Protein AF-A0A8H7FSD3-F1 (afdb_monomer)

Structure (mmCIF, N/CA/C/O backbone):
data_AF-A0A8H7FSD3-F1
#
_entry.id   AF-A0A8H7FSD3-F1
#
loop_
_atom_site.group_PDB
_atom_site.id
_atom_site.type_symbol
_atom_site.label_atom_id
_atom_site.label_alt_id
_atom_site.label_comp_id
_atom_site.label_asym_id
_atom_site.label_entity_id
_atom_site.label_seq_id
_atom_site.pdbx_PDB_ins_code
_atom_site.Cartn_x
_atom_site.Cartn_y
_atom_site.Cartn_z
_atom_site.occupancy
_atom_site.B_iso_or_equiv
_atom_site.auth_seq_id
_atom_site.auth_comp_id
_atom_site.auth_asym_id
_atom_site.auth_atom_id
_atom_site.pdbx_PDB_model_num
ATOM 1 N N . MET A 1 1 ? -16.563 9.220 34.333 1.00 78.75 1 MET A N 1
ATOM 2 C CA . MET A 1 1 ? -16.177 8.356 33.194 1.00 78.75 1 MET A CA 1
ATOM 3 C C . MET A 1 1 ? -15.320 7.173 33.617 1.00 78.75 1 MET A C 1
ATOM 5 O O . MET A 1 1 ? -15.754 6.064 33.359 1.00 78.75 1 MET A O 1
ATOM 9 N N . VAL A 1 2 ? -14.190 7.361 34.315 1.00 87.31 2 VAL A N 1
ATOM 10 C CA . VAL A 1 2 ? -13.316 6.246 34.756 1.00 87.31 2 VAL A CA 1
ATOM 11 C C . VAL A 1 2 ? -14.077 5.128 35.488 1.00 87.31 2 VAL A C 1
ATOM 13 O O . VAL A 1 2 ? -13.942 3.969 35.130 1.00 87.31 2 VAL A O 1
ATOM 16 N N . ALA A 1 3 ? -14.966 5.463 36.430 1.00 92.56 3 ALA A N 1
ATOM 17 C CA . ALA A 1 3 ? -15.761 4.463 37.158 1.00 92.56 3 ALA A CA 1
ATOM 18 C C . ALA A 1 3 ? -16.725 3.638 36.276 1.00 92.56 3 ALA A C 1
ATOM 20 O O . ALA A 1 3 ? -17.116 2.540 36.654 1.00 92.56 3 ALA A O 1
ATOM 21 N N . LEU A 1 4 ? -17.114 4.155 35.105 1.00 92.62 4 LEU A N 1
ATOM 22 C CA . LEU A 1 4 ? -17.996 3.462 34.157 1.00 92.62 4 LEU A CA 1
ATOM 23 C C . LEU A 1 4 ? -17.214 2.613 33.146 1.00 92.62 4 LEU A C 1
ATOM 25 O O . LEU A 1 4 ? -17.823 1.856 32.390 1.00 92.62 4 LEU A O 1
ATOM 29 N N . TRP A 1 5 ? -15.884 2.744 33.116 1.00 91.75 5 TRP A N 1
ATOM 30 C CA . TRP A 1 5 ? -15.032 2.114 32.116 1.00 91.75 5 TRP A CA 1
ATOM 31 C C . TRP A 1 5 ? -15.205 0.588 32.026 1.00 91.75 5 TRP A C 1
ATOM 33 O O . TRP A 1 5 ? -15.416 0.116 30.912 1.00 91.75 5 TRP A O 1
ATOM 43 N N . PRO A 1 6 ? -15.233 -0.193 33.125 1.00 93.69 6 PRO A N 1
ATOM 44 C CA . PRO A 1 6 ? -15.396 -1.649 33.029 1.00 93.69 6 PRO A CA 1
ATOM 45 C C . PRO A 1 6 ? -16.688 -2.076 32.313 1.00 93.69 6 PRO A C 1
ATOM 47 O O . PRO A 1 6 ? -16.690 -3.016 31.511 1.00 93.69 6 PRO A O 1
ATOM 50 N N . SER A 1 7 ? -17.786 -1.354 32.558 1.00 94.56 7 SER A N 1
ATOM 51 C CA . SER A 1 7 ? -19.064 -1.595 31.885 1.00 94.56 7 SER A CA 1
ATOM 52 C C . SER A 1 7 ? -18.972 -1.238 30.406 1.00 94.56 7 SER A C 1
ATOM 54 O O . SER A 1 7 ? -19.341 -2.047 29.559 1.00 94.56 7 SER A O 1
ATOM 56 N N . ILE A 1 8 ? -18.433 -0.058 30.083 1.00 91.75 8 ILE A N 1
ATOM 57 C CA . ILE A 1 8 ? -18.241 0.392 28.697 1.00 91.75 8 ILE A CA 1
ATOM 58 C C . ILE A 1 8 ? -17.358 -0.596 27.922 1.00 91.75 8 ILE A C 1
ATOM 60 O O . ILE A 1 8 ? -17.696 -0.983 26.807 1.00 91.75 8 ILE A O 1
ATOM 64 N N . TRP A 1 9 ? -16.271 -1.065 28.532 1.00 93.56 9 TRP A N 1
ATOM 65 C CA . TRP A 1 9 ? -15.374 -2.053 27.945 1.00 93.56 9 TRP A CA 1
ATOM 66 C C . TRP A 1 9 ? -16.074 -3.382 27.650 1.00 93.56 9 TRP A C 1
ATOM 68 O O . TRP A 1 9 ? -15.904 -3.967 26.581 1.00 93.56 9 TRP A O 1
ATOM 78 N N . THR A 1 10 ? -16.919 -3.844 28.572 1.00 94.44 10 THR A N 1
ATOM 79 C CA . THR A 1 10 ? -17.729 -5.053 28.370 1.00 94.44 10 THR A CA 1
ATOM 80 C C . THR A 1 10 ? -18.694 -4.891 27.197 1.00 94.44 10 THR A C 1
ATOM 82 O O . THR A 1 10 ? -18.801 -5.795 26.367 1.00 94.44 10 THR A O 1
ATOM 85 N N . TRP A 1 11 ? -19.336 -3.726 27.071 1.00 93.62 11 TRP A N 1
ATOM 86 C CA . TRP A 1 11 ? -20.191 -3.415 25.925 1.00 93.62 11 TRP A CA 1
ATOM 87 C C . TRP A 1 11 ? -19.416 -3.414 24.609 1.00 93.62 11 TRP A C 1
ATOM 89 O O . TRP A 1 11 ? -19.867 -4.032 23.651 1.00 93.62 11 TRP A O 1
ATOM 99 N N . ILE A 1 12 ? -18.237 -2.791 24.562 1.00 92.62 12 ILE A N 1
ATOM 100 C CA . ILE A 1 12 ? -17.398 -2.745 23.355 1.00 92.62 12 ILE A CA 1
ATOM 101 C C . ILE A 1 12 ? -17.028 -4.149 22.884 1.00 92.62 12 ILE A C 1
ATOM 103 O O . ILE A 1 12 ? -17.222 -4.459 21.710 1.00 92.62 12 ILE A O 1
ATOM 107 N N . ARG A 1 13 ? -16.550 -5.009 23.793 1.00 93.38 13 ARG A N 1
ATOM 108 C CA . ARG A 1 13 ? -16.222 -6.403 23.462 1.00 93.38 13 ARG A CA 1
ATOM 109 C C . ARG A 1 13 ? -17.445 -7.157 22.952 1.00 93.38 13 ARG A C 1
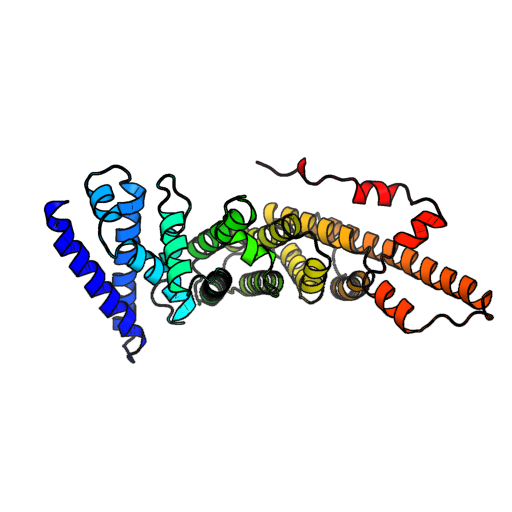ATOM 111 O O . ARG A 1 13 ? -17.397 -7.726 21.871 1.00 93.38 13 ARG A O 1
ATOM 118 N N . THR A 1 14 ? -18.566 -7.058 23.665 1.00 91.56 14 THR A N 1
ATOM 119 C CA . THR A 1 14 ? -19.821 -7.722 23.277 1.00 91.56 14 THR A CA 1
ATOM 120 C C . THR A 1 14 ? -20.295 -7.269 21.892 1.00 91.56 14 THR A C 1
ATOM 122 O O . THR A 1 14 ? -20.684 -8.092 21.063 1.00 91.56 14 THR A O 1
ATOM 125 N N . PHE A 1 15 ? -20.241 -5.964 21.609 1.00 89.44 15 PHE A N 1
ATOM 126 C CA . PHE A 1 15 ? -20.625 -5.429 20.305 1.00 89.44 15 PHE A CA 1
ATOM 127 C C . PHE A 1 15 ? -19.663 -5.852 19.196 1.00 89.44 15 PHE A C 1
ATOM 129 O O . PHE A 1 15 ? -20.124 -6.161 18.095 1.00 89.44 15 PHE A O 1
ATOM 136 N N . TYR A 1 16 ? -18.356 -5.883 19.465 1.00 89.69 16 TYR A N 1
ATOM 137 C CA . TYR A 1 16 ? -17.370 -6.366 18.504 1.00 89.69 16 TYR A CA 1
ATOM 138 C C . TYR A 1 16 ? -17.583 -7.847 18.192 1.00 89.69 16 TYR A C 1
ATOM 140 O O . TYR A 1 16 ? -17.703 -8.199 17.022 1.00 89.69 16 TYR A O 1
ATOM 148 N N . ASP A 1 17 ? -17.715 -8.695 19.213 1.00 89.00 17 ASP A N 1
ATOM 149 C CA . ASP A 1 17 ? -17.920 -10.134 19.046 1.00 89.00 17 ASP A CA 1
ATOM 150 C C . ASP A 1 17 ? -19.173 -10.405 18.212 1.00 89.00 17 ASP A C 1
ATOM 152 O O . ASP A 1 17 ? -19.121 -11.141 17.225 1.00 89.00 17 ASP A O 1
ATOM 156 N N . HIS A 1 18 ? -20.279 -9.728 18.529 1.00 85.56 18 HIS A N 1
ATOM 157 C CA . HIS A 1 18 ? -21.519 -9.841 17.768 1.00 85.56 18 HIS A CA 1
ATOM 158 C C . HIS A 1 18 ? -21.353 -9.389 16.307 1.00 85.56 18 HIS A C 1
ATOM 160 O O . HIS A 1 18 ? -21.748 -10.106 15.389 1.00 85.56 18 HIS A O 1
ATOM 166 N N . SER A 1 19 ? -20.704 -8.242 16.077 1.00 83.19 19 SER A N 1
ATOM 167 C CA . SER A 1 19 ? -20.483 -7.701 14.726 1.00 83.19 19 SER A CA 1
ATOM 168 C C . SER A 1 19 ? -19.526 -8.570 13.902 1.00 83.19 19 SER A C 1
ATOM 170 O O . SER A 1 19 ? -19.708 -8.734 12.699 1.00 83.19 19 SER A O 1
ATOM 172 N N . SER A 1 20 ? -18.510 -9.153 14.541 1.00 80.69 20 SER A N 1
ATOM 173 C CA . SER A 1 20 ? -17.514 -10.000 13.881 1.00 80.69 20 SER A CA 1
ATOM 174 C C . SER A 1 20 ? -18.086 -11.364 13.474 1.00 80.69 20 SER A C 1
ATOM 176 O O . SER A 1 20 ? -17.657 -11.936 12.467 1.00 80.69 20 SER A O 1
ATOM 178 N N . ASN A 1 21 ? -19.077 -11.861 14.221 1.00 80.19 21 ASN A N 1
ATOM 179 C CA . ASN A 1 21 ? -19.768 -13.122 13.951 1.00 80.19 21 ASN A CA 1
ATOM 180 C C . ASN A 1 21 ? -20.903 -12.971 12.927 1.00 80.19 21 ASN A C 1
ATOM 182 O O . ASN A 1 21 ? -21.210 -13.933 12.220 1.00 80.19 21 ASN A O 1
ATOM 186 N N . ALA A 1 22 ? -21.476 -11.770 12.785 1.00 72.50 22 ALA A N 1
ATOM 187 C CA . ALA A 1 22 ? -22.560 -11.495 11.840 1.00 72.50 22 ALA A CA 1
ATOM 188 C C . ALA A 1 22 ? -22.184 -11.805 10.379 1.00 72.50 22 ALA A C 1
ATOM 190 O O . ALA A 1 22 ? -23.008 -12.316 9.630 1.00 72.50 22 ALA A O 1
ATOM 191 N N . GLY A 1 23 ? -20.919 -11.604 9.986 1.00 64.94 23 GLY A N 1
ATOM 192 C CA . GLY A 1 23 ? -20.445 -11.886 8.622 1.00 64.94 23 GLY A CA 1
ATOM 193 C C . GLY A 1 23 ? -20.440 -13.368 8.212 1.00 64.94 23 GLY A C 1
ATOM 194 O O . GLY A 1 23 ? -20.148 -13.667 7.058 1.00 64.94 23 GLY A O 1
ATOM 195 N N . SER A 1 24 ? -20.726 -14.293 9.135 1.00 66.25 24 SER A N 1
ATOM 196 C CA . SER A 1 24 ? -20.850 -15.733 8.848 1.00 66.25 24 SER A CA 1
ATOM 197 C C . SER A 1 24 ? -22.287 -16.184 8.571 1.00 66.25 24 SER A C 1
ATOM 199 O O . SER A 1 24 ? -22.501 -17.290 8.075 1.00 66.25 24 SER A O 1
ATOM 201 N N . ILE A 1 25 ? -23.267 -15.336 8.884 1.00 65.44 25 ILE A N 1
ATOM 202 C CA . ILE A 1 25 ? -24.692 -15.626 8.757 1.00 65.44 25 ILE A CA 1
ATOM 203 C C . ILE A 1 25 ? -25.184 -14.917 7.493 1.00 65.44 25 ILE A C 1
ATOM 205 O O . ILE A 1 25 ? -24.719 -13.825 7.171 1.00 65.44 25 ILE A O 1
ATOM 209 N N . THR A 1 26 ? -26.104 -15.536 6.751 1.00 71.56 26 THR A N 1
ATOM 210 C CA . THR A 1 26 ? -26.843 -14.892 5.654 1.00 71.56 26 THR A CA 1
ATOM 211 C C . THR A 1 26 ? -27.748 -13.800 6.231 1.00 71.56 26 THR A C 1
ATOM 213 O O . THR A 1 26 ? -28.948 -14.009 6.396 1.00 71.56 26 THR A O 1
ATOM 216 N N . ALA A 1 27 ? -27.141 -12.692 6.640 1.00 71.06 27 ALA A N 1
ATOM 217 C CA . ALA A 1 27 ? -27.806 -11.528 7.195 1.00 71.06 27 ALA A CA 1
ATOM 218 C C . ALA A 1 27 ? -28.406 -10.684 6.063 1.00 71.06 27 ALA A C 1
ATOM 220 O O . ALA A 1 27 ? -27.843 -10.619 4.966 1.00 71.06 27 ALA A O 1
ATOM 221 N N . ASP A 1 28 ? -29.543 -10.051 6.339 1.00 83.31 28 ASP A N 1
ATOM 222 C CA . ASP A 1 28 ? -30.174 -9.095 5.424 1.00 83.31 28 ASP A CA 1
ATOM 223 C C . ASP A 1 28 ? -29.302 -7.828 5.269 1.00 83.31 28 ASP A C 1
ATOM 225 O O . ASP A 1 28 ? -28.475 -7.517 6.134 1.00 83.31 28 ASP A O 1
ATOM 229 N N . GLU A 1 29 ? -29.474 -7.070 4.182 1.00 82.44 29 GLU A N 1
ATOM 230 C CA . GLU A 1 29 ? -28.722 -5.834 3.915 1.00 82.44 29 GLU A CA 1
ATOM 231 C C . GLU A 1 29 ? -28.854 -4.824 5.065 1.00 82.44 29 GLU A C 1
ATOM 233 O O . GLU A 1 29 ? -27.869 -4.192 5.465 1.00 82.44 29 GLU A O 1
ATOM 238 N N . ASP A 1 30 ? -30.044 -4.732 5.661 1.00 84.00 30 ASP A N 1
ATOM 239 C CA . ASP A 1 30 ? -30.300 -3.876 6.818 1.00 84.00 30 ASP A CA 1
ATOM 240 C C . ASP A 1 30 ? -29.488 -4.316 8.043 1.00 84.00 30 ASP A C 1
ATOM 242 O O . ASP A 1 30 ? -28.911 -3.479 8.744 1.00 84.00 30 ASP A O 1
ATOM 246 N N . GLU A 1 31 ? -29.377 -5.619 8.305 1.00 82.44 31 GLU A N 1
ATOM 247 C CA . GLU A 1 31 ? -28.580 -6.138 9.421 1.00 82.44 31 GLU A CA 1
ATOM 248 C C . GLU A 1 31 ? -27.084 -5.884 9.211 1.00 82.44 31 GLU A C 1
ATOM 250 O O . GLU A 1 31 ? -26.386 -5.482 10.149 1.00 82.44 31 GLU A O 1
ATOM 255 N N . LEU A 1 32 ? -26.597 -6.045 7.976 1.00 80.00 32 LEU A N 1
ATOM 256 C CA . LEU A 1 32 ? -25.216 -5.734 7.606 1.00 80.00 32 LEU A CA 1
ATOM 257 C C . LEU A 1 32 ? -24.912 -4.244 7.809 1.00 80.00 32 LEU A C 1
ATOM 259 O O . LEU A 1 32 ? -23.876 -3.905 8.384 1.00 80.00 32 LEU A O 1
ATOM 263 N N . SER A 1 33 ? -25.838 -3.361 7.428 1.00 82.44 33 SER A N 1
ATOM 264 C CA . SER A 1 33 ? -25.728 -1.910 7.623 1.00 82.44 33 SER A CA 1
ATOM 265 C C . SER A 1 33 ? -25.710 -1.505 9.109 1.00 82.44 33 SER A C 1
ATOM 267 O O . SER A 1 33 ? -24.909 -0.661 9.538 1.00 82.44 33 SER A O 1
ATOM 269 N N . HIS A 1 34 ? -26.525 -2.150 9.950 1.00 83.56 34 HIS A N 1
ATOM 270 C CA . HIS A 1 34 ? -26.490 -1.934 11.400 1.00 83.56 34 HIS A CA 1
ATOM 271 C C . HIS A 1 34 ? -25.189 -2.451 12.032 1.00 83.56 34 HIS A C 1
ATOM 273 O O . HIS A 1 34 ? -24.617 -1.778 12.896 1.00 83.56 34 HIS A O 1
ATOM 279 N N . CYS A 1 35 ? -24.697 -3.619 11.606 1.00 82.50 35 CYS A N 1
ATOM 280 C CA . CYS A 1 35 ? -23.422 -4.172 12.070 1.00 82.50 35 CYS A CA 1
ATOM 281 C C . CYS A 1 35 ? -22.244 -3.272 11.680 1.00 82.50 35 CYS A C 1
ATOM 283 O O . CYS A 1 35 ? -21.378 -3.002 12.516 1.00 82.50 35 CYS A O 1
ATOM 285 N N . ALA A 1 36 ? -22.258 -2.747 10.454 1.00 81.44 36 ALA A N 1
ATOM 286 C CA . ALA A 1 36 ? -21.313 -1.742 9.987 1.00 81.44 36 ALA A CA 1
ATOM 287 C C . ALA A 1 36 ? -21.323 -0.505 10.901 1.00 81.44 36 ALA A C 1
ATOM 289 O O . ALA A 1 36 ? -20.326 -0.117 11.507 1.00 81.44 36 ALA A O 1
ATOM 290 N N . SER A 1 37 ? -22.501 0.077 11.118 1.00 83.19 37 SER A N 1
ATOM 291 C CA . SER A 1 37 ? -22.635 1.280 11.946 1.00 83.19 37 SER A CA 1
ATOM 292 C C . SER A 1 37 ? -22.105 1.084 13.375 1.00 83.19 37 SER A C 1
ATOM 294 O O . SER A 1 37 ? -21.391 1.944 13.902 1.00 83.19 37 SER A O 1
ATOM 296 N N . ARG A 1 38 ? -22.401 -0.064 14.003 1.00 84.50 38 ARG A N 1
ATOM 297 C CA . ARG A 1 38 ? -21.922 -0.399 15.357 1.00 84.50 38 ARG A CA 1
ATOM 298 C C . ARG A 1 38 ? -20.407 -0.562 15.405 1.00 84.50 38 ARG A C 1
ATOM 300 O O . ARG A 1 38 ? -19.763 -0.028 16.304 1.00 84.50 38 ARG A O 1
ATOM 307 N N . TYR A 1 39 ? -19.827 -1.262 14.441 1.00 83.75 39 TYR A N 1
ATOM 308 C CA . TYR A 1 39 ? -18.386 -1.481 14.394 1.00 83.75 39 TYR A CA 1
ATOM 309 C C . TYR A 1 39 ? -17.614 -0.194 14.075 1.00 83.75 39 TYR A C 1
ATOM 311 O O . TYR A 1 39 ? -16.597 0.087 14.710 1.00 83.75 39 TYR A O 1
ATOM 319 N N . GLY A 1 40 ? -18.126 0.648 13.173 1.00 84.69 40 GLY A N 1
ATOM 320 C CA . GLY A 1 40 ? -17.590 1.990 12.941 1.00 84.69 40 GLY A CA 1
ATOM 321 C C . GLY A 1 40 ? -17.603 2.856 14.208 1.00 84.69 40 GLY A C 1
ATOM 322 O O . GLY A 1 40 ? -16.646 3.588 14.468 1.00 84.69 40 GLY A O 1
ATOM 323 N N . LEU A 1 41 ? -18.644 2.737 15.042 1.00 86.00 41 LEU A N 1
ATOM 324 C CA . LEU A 1 41 ? -18.703 3.403 16.345 1.00 86.00 41 LEU A CA 1
ATOM 325 C C . LEU A 1 41 ? -17.644 2.865 17.317 1.00 86.00 41 LEU A C 1
ATOM 327 O O . LEU A 1 41 ? -17.003 3.667 17.992 1.00 86.00 41 LEU A O 1
ATOM 331 N N . ILE A 1 42 ? -17.401 1.550 17.344 1.00 88.31 42 ILE A N 1
ATOM 332 C CA . ILE A 1 42 ? -16.319 0.949 18.144 1.00 88.31 42 ILE A CA 1
ATOM 333 C C . ILE A 1 42 ? -14.960 1.518 17.726 1.00 88.31 42 ILE A C 1
ATOM 335 O O . ILE A 1 42 ? -14.203 1.954 18.588 1.00 88.31 42 ILE A O 1
ATOM 339 N N . ILE A 1 43 ? -14.660 1.575 16.424 1.00 87.88 43 ILE A N 1
ATOM 340 C CA . ILE A 1 43 ? -13.389 2.130 15.930 1.00 87.88 43 ILE A CA 1
ATOM 341 C C . ILE A 1 43 ? -13.230 3.587 16.350 1.00 87.88 43 ILE A C 1
ATOM 343 O O . ILE A 1 43 ? -12.194 3.949 16.900 1.00 87.88 43 ILE A O 1
ATOM 347 N N . LYS A 1 44 ? -14.250 4.422 16.114 1.00 86.56 44 LYS A N 1
ATOM 348 C CA . LYS A 1 44 ? -14.211 5.841 16.497 1.00 86.56 44 LYS A CA 1
ATOM 349 C C . LYS A 1 44 ? -14.015 6.006 17.996 1.00 86.56 44 LYS A C 1
ATOM 351 O O . LYS A 1 44 ? -13.249 6.861 18.417 1.00 86.56 44 LYS A O 1
ATOM 356 N N . PHE A 1 45 ? -14.682 5.182 18.796 1.00 86.81 45 PHE A N 1
ATOM 357 C CA . PHE A 1 45 ? -14.559 5.216 20.244 1.00 86.81 45 PHE A CA 1
ATOM 358 C C . PHE A 1 45 ? -13.148 4.820 20.705 1.00 86.81 45 PHE A C 1
ATOM 360 O O . PHE A 1 45 ? -12.549 5.534 21.506 1.00 86.81 45 PHE A O 1
ATOM 367 N N . LEU A 1 46 ? -12.586 3.734 20.160 1.00 86.75 46 LEU A N 1
ATOM 368 C CA . LEU A 1 46 ? -11.200 3.337 20.424 1.00 86.75 46 LEU A CA 1
ATOM 369 C C . LEU A 1 46 ? -10.226 4.445 20.006 1.00 86.75 46 LEU A C 1
ATOM 371 O O . LEU A 1 46 ? -9.334 4.790 20.774 1.00 86.75 46 LEU A O 1
ATOM 375 N N . TYR A 1 47 ? -10.433 5.056 18.839 1.00 85.50 47 TYR A N 1
ATOM 376 C CA . TYR A 1 47 ? -9.594 6.144 18.349 1.00 85.50 47 TYR A CA 1
ATOM 377 C C . TYR A 1 47 ? -9.652 7.383 19.262 1.00 85.50 47 TYR A C 1
ATOM 379 O O . TYR A 1 47 ? -8.634 7.801 19.807 1.00 85.50 47 TYR A O 1
ATOM 387 N N . VAL A 1 48 ? -10.842 7.947 19.490 1.00 82.38 48 VAL A N 1
ATOM 388 C CA . VAL A 1 48 ? -11.015 9.212 20.230 1.00 82.38 48 VAL A CA 1
ATOM 389 C C . VAL A 1 48 ? -10.446 9.125 21.643 1.00 82.38 48 VAL A C 1
ATOM 391 O O . VAL A 1 48 ? -9.859 10.082 22.147 1.00 82.38 48 VAL A O 1
ATOM 394 N N . ILE A 1 49 ? -10.602 7.992 22.326 1.00 74.00 49 ILE A N 1
ATOM 395 C CA . ILE A 1 49 ? -10.158 7.929 23.721 1.00 74.00 49 ILE A CA 1
ATOM 396 C C . ILE A 1 49 ? -8.659 7.663 23.831 1.00 74.00 49 ILE A C 1
ATOM 398 O O . ILE A 1 49 ? -8.028 8.140 24.772 1.00 74.00 49 ILE A O 1
ATOM 402 N N . LEU A 1 50 ? -8.069 6.968 22.860 1.00 72.75 50 LEU A N 1
ATOM 403 C CA . LEU A 1 50 ? -6.637 6.677 22.875 1.00 72.75 50 LEU A CA 1
ATOM 404 C C . LEU A 1 50 ? -5.784 7.816 22.315 1.00 72.75 50 LEU A C 1
ATOM 406 O O . LEU A 1 50 ? -4.646 7.983 22.756 1.00 72.75 50 LEU A O 1
ATOM 410 N N . TYR A 1 51 ? -6.314 8.588 21.364 1.00 74.44 51 TYR A N 1
ATOM 411 C CA . TYR A 1 51 ? -5.549 9.611 20.652 1.00 74.44 51 TYR A CA 1
ATOM 412 C C . TYR A 1 51 ? -5.935 11.033 21.075 1.00 74.44 51 TYR A C 1
ATOM 414 O O . TYR A 1 51 ? -5.062 11.772 21.524 1.00 74.44 51 TYR A O 1
ATOM 422 N N . ASP A 1 52 ? -7.223 11.396 21.078 1.00 69.69 52 ASP A N 1
ATOM 423 C CA . ASP A 1 52 ? -7.640 12.778 21.393 1.00 69.69 52 ASP A CA 1
ATOM 424 C C . ASP A 1 52 ? -7.564 13.112 22.894 1.00 69.69 52 ASP A C 1
ATOM 426 O O . ASP A 1 52 ? -7.580 14.277 23.285 1.00 69.69 52 ASP A O 1
ATOM 430 N N . ASN A 1 53 ? -7.477 12.094 23.756 1.00 70.38 53 ASN A N 1
ATOM 431 C CA . ASN A 1 53 ? -7.468 12.244 25.214 1.00 70.38 53 ASN A CA 1
ATOM 432 C C . ASN A 1 53 ? -6.169 11.745 25.863 1.00 70.38 53 ASN A C 1
ATOM 434 O O . ASN A 1 53 ? -6.171 11.390 27.050 1.00 70.38 53 ASN A O 1
ATOM 438 N N . SER A 1 54 ? -5.065 11.703 25.107 1.00 71.06 54 SER A N 1
ATOM 439 C CA . SER A 1 54 ? -3.769 11.261 25.627 1.00 71.06 54 SER A CA 1
ATOM 440 C C . SER A 1 54 ? -3.394 12.055 26.886 1.00 71.06 54 SER A C 1
ATOM 442 O O . SER A 1 54 ? -3.392 13.286 26.868 1.00 71.06 54 SER A O 1
ATOM 444 N N . GLY A 1 55 ? -3.110 11.355 27.988 1.00 78.12 55 GLY A N 1
ATOM 445 C CA . GLY A 1 55 ? -2.774 11.958 29.285 1.00 78.12 55 GLY A CA 1
ATOM 446 C C . GLY A 1 55 ? -3.956 12.188 30.234 1.00 78.12 55 GLY A C 1
ATOM 447 O O . GLY A 1 55 ? -3.749 12.583 31.380 1.00 78.12 55 GLY A O 1
ATOM 448 N N . THR A 1 56 ? -5.195 11.911 29.816 1.00 86.00 56 THR A N 1
ATOM 449 C CA . THR A 1 56 ? -6.333 11.897 30.747 1.00 86.00 56 THR A CA 1
ATOM 450 C C . THR A 1 56 ? -6.314 10.640 31.632 1.00 86.00 56 THR A C 1
ATOM 452 O O . THR A 1 56 ? -5.846 9.585 31.198 1.00 86.00 56 THR A O 1
ATOM 455 N N . PRO A 1 57 ? -6.903 10.680 32.845 1.00 87.56 57 PRO A N 1
ATOM 456 C CA . PRO A 1 57 ? -7.036 9.487 33.685 1.00 87.56 57 PRO A CA 1
ATOM 457 C C . PRO A 1 57 ? -7.757 8.325 32.989 1.00 87.56 57 PRO A C 1
ATOM 459 O O . PRO A 1 57 ? -7.462 7.165 33.255 1.00 87.56 57 PRO A O 1
ATOM 462 N N . LEU A 1 58 ? -8.697 8.628 32.086 1.00 84.62 58 LEU A N 1
ATOM 463 C CA . LEU A 1 58 ? -9.403 7.611 31.310 1.00 84.62 58 LEU A CA 1
ATOM 464 C C . LEU A 1 58 ? -8.486 6.938 30.281 1.00 84.62 58 LEU A C 1
ATOM 466 O O . LEU A 1 58 ? -8.539 5.719 30.159 1.00 84.62 58 LEU A O 1
ATOM 470 N N . ALA A 1 59 ? -7.640 7.703 29.583 1.00 83.88 59 ALA A N 1
ATOM 471 C CA . ALA A 1 59 ? -6.669 7.150 28.640 1.00 83.88 59 ALA A CA 1
ATOM 472 C C . ALA A 1 59 ? -5.668 6.220 29.341 1.00 83.88 59 ALA A C 1
ATOM 474 O O . ALA A 1 59 ? -5.419 5.123 28.852 1.00 83.88 59 ALA A O 1
ATOM 475 N N . ASN A 1 60 ? -5.178 6.591 30.530 1.00 85.69 60 ASN A N 1
ATOM 476 C CA . ASN A 1 60 ? -4.285 5.730 31.318 1.00 85.69 60 ASN A CA 1
ATOM 477 C C . ASN A 1 60 ? -4.952 4.395 31.671 1.00 85.69 60 ASN A C 1
ATOM 479 O O . ASN A 1 60 ? -4.395 3.338 31.395 1.00 85.69 60 ASN A O 1
ATOM 483 N N . VAL A 1 61 ? -6.183 4.443 32.191 1.00 89.81 61 VAL A N 1
ATOM 484 C CA . VAL A 1 61 ? -6.949 3.231 32.521 1.00 89.81 61 VAL A CA 1
ATOM 485 C C . VAL A 1 61 ? -7.157 2.354 31.286 1.00 89.81 61 VAL A C 1
ATOM 487 O O . VAL A 1 61 ? -7.031 1.138 31.366 1.00 89.81 61 VAL A O 1
ATOM 490 N N . LEU A 1 62 ? -7.429 2.950 30.127 1.00 86.06 62 LEU A N 1
ATOM 491 C CA . LEU A 1 62 ? -7.540 2.239 28.852 1.00 86.06 62 LEU A CA 1
ATOM 492 C C . LEU A 1 62 ? -6.241 1.552 28.429 1.00 86.06 62 LEU A C 1
ATOM 494 O O . LEU A 1 62 ? -6.279 0.397 28.015 1.00 86.06 62 LEU A O 1
ATOM 498 N N . HIS A 1 63 ? -5.107 2.246 28.535 1.00 84.38 63 HIS A N 1
ATOM 499 C CA . HIS A 1 63 ? -3.791 1.695 28.201 1.00 84.38 63 HIS A CA 1
ATOM 500 C C . HIS A 1 63 ? -3.392 0.522 29.104 1.00 84.38 63 HIS A C 1
ATOM 502 O O . HIS A 1 63 ? -2.618 -0.334 28.673 1.00 84.38 63 HIS A O 1
ATOM 508 N N . GLU A 1 64 ? -3.910 0.507 30.333 1.00 89.25 64 GLU A N 1
ATOM 509 C CA . GLU A 1 64 ? -3.702 -0.537 31.340 1.00 89.25 64 GLU A CA 1
ATOM 510 C C . GLU A 1 64 ? -4.772 -1.637 31.301 1.00 89.25 64 GLU A C 1
ATOM 512 O O . GLU A 1 64 ? -4.623 -2.659 31.962 1.00 89.25 64 GLU A O 1
ATOM 517 N N . THR A 1 65 ? -5.860 -1.456 30.547 1.00 93.19 65 THR A N 1
ATOM 518 C CA . THR A 1 65 ? -6.942 -2.442 30.505 1.00 93.19 65 THR A CA 1
ATOM 519 C C . THR A 1 65 ? -6.575 -3.609 29.600 1.00 93.19 65 THR A C 1
ATOM 521 O O . THR A 1 65 ? -6.425 -3.455 28.383 1.00 93.19 65 THR A O 1
ATOM 524 N N . ASP A 1 66 ? -6.525 -4.795 30.202 1.00 93.69 66 ASP A N 1
ATOM 525 C CA . ASP A 1 66 ? -6.297 -6.052 29.500 1.00 93.69 66 ASP A CA 1
ATOM 526 C C . ASP A 1 66 ? -7.285 -6.241 28.337 1.00 93.69 66 ASP A C 1
ATOM 528 O O . ASP A 1 66 ? -8.504 -6.061 28.459 1.00 93.69 66 ASP A O 1
ATOM 532 N N . GLY A 1 67 ? -6.734 -6.607 27.180 1.00 94.00 67 GLY A N 1
ATOM 533 C CA . GLY A 1 67 ? -7.484 -6.874 25.956 1.00 94.00 67 GLY A CA 1
ATOM 534 C C . GLY A 1 67 ? -7.781 -5.664 25.067 1.00 94.00 67 GLY A C 1
ATOM 535 O O . GLY A 1 67 ? -8.219 -5.860 23.935 1.00 94.00 67 GLY A O 1
ATOM 536 N N . VAL A 1 68 ? -7.523 -4.419 25.495 1.00 93.00 68 VAL A N 1
ATOM 537 C CA . VAL A 1 68 ? -7.769 -3.237 24.636 1.00 93.00 68 VAL A CA 1
ATOM 538 C C . VAL A 1 68 ? -6.876 -3.254 23.395 1.00 93.00 68 VAL A C 1
ATOM 540 O O . VAL A 1 68 ? -7.372 -3.139 22.275 1.00 93.00 68 VAL A O 1
ATOM 543 N N . ILE A 1 69 ? -5.567 -3.449 23.577 1.00 93.06 69 ILE A N 1
ATOM 544 C CA . ILE A 1 69 ? -4.596 -3.499 22.470 1.00 93.06 69 ILE A CA 1
ATOM 545 C C . ILE A 1 69 ? -4.870 -4.711 21.568 1.00 93.06 69 ILE A C 1
ATOM 547 O O . ILE A 1 69 ? -4.789 -4.613 20.344 1.00 93.06 69 ILE A O 1
ATOM 551 N N . GLU A 1 70 ? -5.257 -5.838 22.167 1.00 94.81 70 GLU A N 1
ATOM 552 C CA . GLU A 1 70 ? -5.630 -7.062 21.451 1.00 94.81 70 GLU A CA 1
ATOM 553 C C . GLU A 1 70 ? -6.838 -6.825 20.544 1.00 94.81 70 GLU A C 1
ATOM 555 O O . GLU A 1 70 ? -6.800 -7.172 19.361 1.00 94.81 70 GLU A O 1
ATOM 560 N N . LEU A 1 71 ? -7.873 -6.160 21.068 1.00 94.06 71 LEU A N 1
ATOM 561 C CA . LEU A 1 71 ? -9.059 -5.799 20.304 1.00 94.06 71 LEU A CA 1
ATOM 562 C C . LEU A 1 71 ? -8.723 -4.832 19.166 1.00 94.06 71 LEU A C 1
ATOM 564 O O . LEU A 1 71 ? -9.191 -5.030 18.050 1.00 94.06 71 LEU A O 1
ATOM 568 N N . MET A 1 72 ? -7.897 -3.812 19.411 1.00 93.50 72 MET A N 1
ATOM 569 C CA . MET A 1 72 ? -7.465 -2.886 18.357 1.00 93.50 72 MET A CA 1
ATOM 570 C C . MET A 1 72 ? -6.735 -3.612 17.228 1.00 93.50 72 MET A C 1
ATOM 572 O O . MET A 1 72 ? -7.029 -3.380 16.054 1.00 93.50 72 MET A O 1
ATOM 576 N N . GLY A 1 73 ? -5.817 -4.518 17.576 1.00 94.38 73 GLY A N 1
ATOM 577 C CA . GLY A 1 73 ? -5.115 -5.339 16.596 1.00 94.38 73 GLY A CA 1
ATOM 578 C C . GLY A 1 73 ? -6.079 -6.216 15.795 1.00 94.38 73 GLY A C 1
ATOM 579 O O . GLY A 1 73 ? -5.999 -6.261 14.566 1.00 94.38 73 GLY A O 1
ATOM 580 N N . ALA A 1 74 ? -7.036 -6.866 16.464 1.00 93.44 74 ALA A N 1
ATOM 581 C CA . ALA A 1 74 ? -8.062 -7.682 15.814 1.00 93.44 74 ALA A CA 1
ATOM 582 C C . ALA A 1 74 ? -8.929 -6.858 14.841 1.00 93.44 74 ALA A C 1
ATOM 584 O O . ALA A 1 74 ? -9.069 -7.225 13.672 1.00 93.44 74 ALA A O 1
ATOM 585 N N . VAL A 1 75 ? -9.413 -5.695 15.286 1.00 92.38 75 VAL A N 1
ATOM 586 C CA . VAL A 1 75 ? -10.206 -4.741 14.492 1.00 92.38 75 VAL A CA 1
ATOM 587 C C . VAL A 1 75 ? -9.434 -4.215 13.274 1.00 92.38 75 VAL A C 1
ATOM 589 O O . VAL A 1 75 ? -9.996 -4.023 12.189 1.00 92.38 75 VAL A O 1
ATOM 592 N N . TRP A 1 76 ? -8.129 -3.979 13.413 1.00 93.81 76 TRP A N 1
ATOM 593 C CA . TRP A 1 76 ? -7.288 -3.570 12.291 1.00 93.81 76 TRP A CA 1
ATOM 594 C C . TRP A 1 76 ? -7.081 -4.708 11.275 1.00 93.81 76 TRP A C 1
ATOM 596 O O . TRP A 1 76 ? -7.157 -4.489 10.063 1.00 93.81 76 TRP A O 1
ATOM 606 N N . MET A 1 77 ? -6.877 -5.945 11.733 1.00 93.12 77 MET A N 1
ATOM 607 C CA . MET A 1 77 ? -6.645 -7.094 10.847 1.00 93.12 77 MET A CA 1
ATOM 608 C C . MET A 1 77 ? -7.899 -7.587 10.114 1.00 93.12 77 MET A C 1
ATOM 610 O O . MET A 1 77 ? -7.780 -8.157 9.024 1.00 93.12 77 MET A O 1
ATOM 614 N N . ASP A 1 78 ? -9.086 -7.412 10.698 1.00 90.94 78 ASP A N 1
ATOM 615 C CA . ASP A 1 78 ? -10.337 -8.015 10.220 1.00 90.94 78 ASP A CA 1
ATOM 616 C C . ASP A 1 78 ? -10.615 -7.781 8.723 1.00 90.94 78 ASP A C 1
ATOM 618 O O . ASP A 1 78 ? -10.815 -8.774 8.010 1.00 90.94 78 ASP A O 1
ATOM 622 N N . PRO A 1 79 ? -10.545 -6.543 8.183 1.00 89.00 79 PRO A N 1
ATOM 623 C CA . PRO A 1 79 ? -10.798 -6.310 6.757 1.00 89.00 79 PRO A CA 1
ATOM 624 C C . PRO A 1 79 ? -9.796 -7.016 5.827 1.00 89.00 79 PRO A C 1
ATOM 626 O O . PRO A 1 79 ? -10.137 -7.416 4.710 1.00 89.00 79 PRO A O 1
ATOM 629 N N . GLY A 1 80 ? -8.560 -7.239 6.288 1.00 88.31 80 GLY A N 1
ATOM 630 C CA . GLY A 1 80 ? -7.539 -8.000 5.562 1.00 88.31 80 GLY A CA 1
ATOM 631 C C . GLY A 1 80 ? -7.700 -9.523 5.684 1.00 88.31 80 GLY A C 1
ATOM 632 O O . GLY A 1 80 ? -7.311 -10.256 4.770 1.00 88.31 80 GLY A O 1
ATOM 633 N N . ARG A 1 81 ? -8.358 -10.026 6.739 1.00 88.50 81 ARG A N 1
ATOM 634 C CA . ARG A 1 81 ? -8.587 -11.466 6.968 1.00 88.50 81 ARG A CA 1
ATOM 635 C C . ARG A 1 81 ? -9.915 -11.970 6.400 1.00 88.50 81 ARG A C 1
ATOM 637 O O . ARG A 1 81 ? -9.900 -12.878 5.574 1.00 88.50 81 ARG A O 1
ATOM 644 N N . ARG A 1 82 ? -11.044 -11.381 6.799 1.00 78.75 82 ARG A N 1
ATOM 645 C CA . ARG A 1 82 ? -12.376 -12.001 6.649 1.00 78.75 82 ARG A CA 1
ATOM 646 C C . ARG A 1 82 ? -13.067 -11.750 5.308 1.00 78.75 82 ARG A C 1
ATOM 648 O O . ARG A 1 82 ? -14.106 -12.342 5.058 1.00 78.75 82 ARG A O 1
ATOM 655 N N . GLY A 1 83 ? -12.533 -10.888 4.440 1.00 67.25 83 GLY A N 1
ATOM 656 C CA . GLY A 1 83 ? -13.123 -10.584 3.124 1.00 67.25 83 GLY A CA 1
ATOM 657 C C . GLY A 1 83 ? -14.448 -9.812 3.162 1.00 67.25 83 GLY A C 1
ATOM 658 O O . GLY A 1 83 ? -14.757 -9.124 2.196 1.00 67.25 83 GLY A O 1
ATOM 659 N N . ALA A 1 84 ? -15.185 -9.867 4.275 1.00 65.56 84 ALA A N 1
ATOM 660 C CA . ALA A 1 84 ? -16.402 -9.110 4.506 1.00 65.56 84 ALA A CA 1
ATOM 661 C C . ALA A 1 84 ? -16.093 -7.614 4.659 1.00 65.56 84 ALA A C 1
ATOM 663 O O . ALA A 1 84 ? -15.368 -7.181 5.559 1.00 65.56 84 ALA A O 1
ATOM 664 N N . VAL A 1 85 ? -16.667 -6.830 3.752 1.00 61.94 85 VAL A N 1
ATOM 665 C CA . VAL A 1 85 ? -16.539 -5.375 3.656 1.00 61.94 85 VAL A CA 1
ATOM 666 C C . VAL A 1 85 ? -17.537 -4.726 4.612 1.00 61.94 85 VAL A C 1
ATOM 668 O O . VAL A 1 85 ? -18.468 -4.051 4.199 1.00 61.94 85 VAL A O 1
ATOM 671 N N . LEU A 1 86 ? -17.404 -4.995 5.909 1.00 64.00 86 LEU A N 1
ATOM 672 C CA . LEU A 1 86 ? -18.400 -4.506 6.859 1.00 64.00 86 LEU A CA 1
ATOM 673 C C . LEU A 1 86 ? -18.219 -3.019 7.201 1.00 64.00 86 LEU A C 1
ATOM 675 O O . LEU A 1 86 ? -19.159 -2.454 7.721 1.00 64.00 86 LEU A O 1
ATOM 679 N N . ASN A 1 87 ? -17.064 -2.366 6.969 1.00 63.50 87 ASN A N 1
ATOM 680 C CA . ASN A 1 87 ? -16.760 -1.107 7.691 1.00 63.50 87 ASN A CA 1
ATOM 681 C C . ASN A 1 87 ? -15.864 -0.066 7.009 1.00 63.50 87 ASN A C 1
ATOM 683 O O . ASN A 1 87 ? -15.123 0.653 7.693 1.00 63.50 87 ASN A O 1
ATOM 687 N N . ASP A 1 88 ? -15.885 0.008 5.679 1.00 73.75 88 ASP A N 1
ATOM 688 C CA . ASP A 1 88 ? -15.168 1.045 4.916 1.00 73.75 88 ASP A CA 1
ATOM 689 C C . ASP A 1 88 ? -13.689 1.212 5.303 1.00 73.75 88 ASP A C 1
ATOM 691 O O . ASP A 1 88 ? -13.126 2.292 5.169 1.00 73.75 88 ASP A O 1
ATOM 695 N N . PHE A 1 89 ? -13.047 0.163 5.832 1.00 82.38 89 PHE A N 1
ATOM 696 C CA . PHE A 1 89 ? -11.634 0.173 6.226 1.00 82.38 89 PHE A CA 1
ATOM 697 C C . PHE A 1 89 ? -11.265 1.274 7.239 1.00 82.38 89 PHE A C 1
ATOM 699 O O . PHE A 1 89 ? -10.105 1.668 7.356 1.00 82.38 89 PHE A O 1
ATOM 706 N N . THR A 1 90 ? -12.219 1.755 8.036 1.00 84.62 90 THR A N 1
ATOM 707 C CA . THR A 1 90 ? -11.986 2.836 9.015 1.00 84.62 90 THR A CA 1
ATOM 708 C C . THR A 1 90 ? -10.971 2.474 10.103 1.00 84.62 90 THR A C 1
ATOM 710 O O . THR A 1 90 ? -10.377 3.362 10.709 1.00 84.62 90 THR A O 1
ATOM 713 N N . SER A 1 91 ? -10.686 1.183 10.320 1.00 86.75 91 SER A N 1
ATOM 714 C CA . SER A 1 91 ? -9.703 0.755 11.321 1.00 86.75 91 SER A CA 1
ATOM 715 C C . SER A 1 91 ? -8.251 1.133 11.005 1.00 86.75 91 SER A C 1
ATOM 717 O O . SER A 1 91 ? -7.408 0.987 11.881 1.00 86.75 91 SER A O 1
ATOM 719 N N . SER A 1 92 ? -7.954 1.681 9.819 1.00 89.12 92 SER A N 1
ATOM 720 C CA . SER A 1 92 ? -6.623 2.196 9.449 1.00 89.12 92 SER A CA 1
ATOM 721 C C . SER A 1 92 ? -6.165 3.333 10.370 1.00 89.12 92 SER A C 1
ATOM 723 O O . SER A 1 92 ? -4.978 3.450 10.663 1.00 89.12 92 SER A O 1
ATOM 725 N N . LEU A 1 93 ? -7.123 4.074 10.939 1.00 88.44 93 LEU A N 1
ATOM 726 C CA . LEU A 1 93 ? -6.909 5.094 11.967 1.00 88.44 93 LEU A CA 1
ATOM 727 C C . LEU A 1 93 ? -6.158 4.573 13.204 1.00 88.44 93 LEU A C 1
ATOM 729 O O . LEU A 1 93 ? -5.462 5.337 13.864 1.00 88.44 93 LEU A O 1
ATOM 733 N N . LEU A 1 94 ? -6.283 3.282 13.535 1.00 89.88 94 LEU A N 1
ATOM 734 C CA . LEU A 1 94 ? -5.696 2.705 14.752 1.00 89.88 94 LEU A CA 1
ATOM 735 C C . LEU A 1 94 ? -4.172 2.535 14.676 1.00 89.88 94 LEU A C 1
ATOM 737 O O . LEU A 1 94 ? -3.536 2.315 15.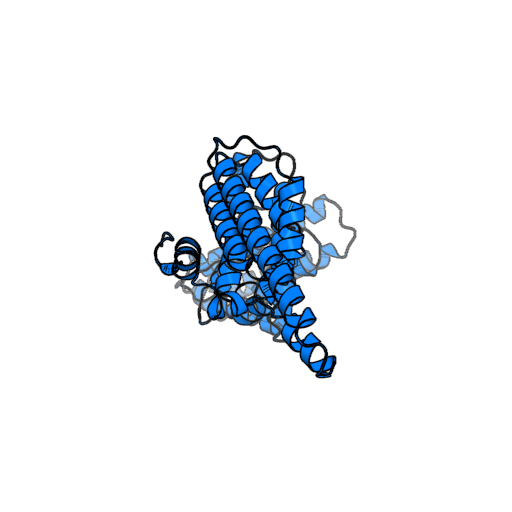703 1.00 89.88 94 LEU A O 1
ATOM 741 N N . LEU A 1 95 ? -3.586 2.607 13.479 1.00 91.44 95 LEU A N 1
ATOM 742 C CA . LEU A 1 95 ? -2.135 2.552 13.284 1.00 91.44 95 LEU A CA 1
ATOM 743 C C . LEU A 1 95 ? -1.557 3.872 12.770 1.00 91.44 95 LEU A C 1
ATOM 745 O O . LEU A 1 95 ? -0.374 3.931 12.449 1.00 91.44 95 LEU A O 1
ATOM 749 N N . GLN A 1 96 ? -2.359 4.937 12.712 1.00 87.69 96 GLN A N 1
ATOM 750 C CA . GLN A 1 96 ? -1.860 6.250 12.331 1.00 87.69 96 GLN A CA 1
ATOM 751 C C . GLN A 1 96 ? -0.839 6.742 13.362 1.00 87.69 96 GLN A C 1
ATOM 753 O O . GLN A 1 96 ? -1.078 6.676 14.571 1.00 87.69 96 GLN A O 1
ATOM 758 N N . LYS A 1 97 ? 0.300 7.249 12.883 1.00 84.25 97 LYS A N 1
ATOM 759 C CA . LYS A 1 97 ? 1.372 7.761 13.734 1.00 84.25 97 LYS A CA 1
ATOM 760 C C . LYS A 1 97 ? 0.863 8.830 14.697 1.00 84.25 97 LYS A C 1
ATOM 762 O O . LYS A 1 97 ? 0.226 9.806 14.306 1.00 84.25 97 LYS A O 1
ATOM 767 N N . HIS A 1 98 ? 1.185 8.637 15.972 1.00 82.31 98 HIS A N 1
ATOM 768 C CA . HIS A 1 98 ? 0.793 9.517 17.064 1.00 82.31 98 HIS A CA 1
ATOM 769 C C . HIS A 1 98 ? 1.889 9.563 18.132 1.00 82.31 98 HIS A C 1
ATOM 771 O O . HIS A 1 98 ? 2.629 8.596 18.321 1.00 82.31 98 HIS A O 1
ATOM 777 N N . SER A 1 99 ? 1.958 10.661 18.886 1.00 77.62 99 SER A N 1
ATOM 778 C CA . SER A 1 99 ? 2.947 10.876 19.954 1.00 77.62 99 SER A CA 1
ATOM 779 C C . SER A 1 99 ? 2.809 9.921 21.147 1.00 77.62 99 SER A C 1
ATOM 781 O O . SER A 1 99 ? 3.703 9.857 21.985 1.00 77.62 99 SER A O 1
ATOM 783 N N . SER A 1 100 ? 1.714 9.162 21.233 1.00 77.56 100 SER A N 1
ATOM 784 C CA . SER A 1 100 ? 1.408 8.285 22.371 1.00 77.56 100 SER A CA 1
ATOM 785 C C . SER A 1 100 ? 2.172 6.957 22.347 1.00 77.56 100 SER A C 1
ATOM 787 O O . SER A 1 100 ? 2.092 6.201 23.311 1.00 77.56 100 SER A O 1
ATOM 789 N N . GLY A 1 101 ? 2.850 6.612 21.244 1.00 82.44 101 GLY A N 1
ATOM 790 C CA . GLY A 1 101 ? 3.501 5.303 21.065 1.00 82.44 101 GLY A CA 1
ATOM 791 C C . GLY A 1 101 ? 2.528 4.119 20.931 1.00 82.44 101 GLY A C 1
ATOM 792 O O . GLY A 1 101 ? 2.944 3.005 20.624 1.00 82.44 101 GLY A O 1
ATOM 793 N N . MET A 1 102 ? 1.221 4.350 21.095 1.00 85.19 102 MET A N 1
ATOM 794 C CA . MET A 1 102 ? 0.178 3.333 20.946 1.00 85.19 102 MET A CA 1
ATOM 795 C C . MET A 1 102 ? 0.165 2.627 19.589 1.00 85.19 102 MET A C 1
ATOM 797 O O . MET A 1 102 ? 0.018 1.407 19.596 1.00 85.19 102 MET A O 1
ATOM 801 N N . PRO A 1 103 ? 0.358 3.312 18.444 1.00 88.75 103 PRO A N 1
ATOM 802 C CA . PRO A 1 103 ? 0.387 2.637 17.147 1.00 88.75 103 PRO A CA 1
ATOM 803 C C . PRO A 1 103 ? 1.444 1.527 17.083 1.00 88.75 103 PRO A C 1
ATOM 805 O O . PRO A 1 103 ? 1.161 0.442 16.581 1.00 88.75 103 PRO A O 1
ATOM 808 N N . ALA A 1 104 ? 2.626 1.752 17.669 1.00 90.38 104 ALA A N 1
ATOM 809 C CA . ALA A 1 104 ? 3.683 0.745 17.731 1.00 90.38 104 ALA A CA 1
ATOM 810 C C . ALA A 1 104 ? 3.257 -0.468 18.573 1.00 90.38 104 ALA A C 1
ATOM 812 O O . ALA A 1 104 ? 3.370 -1.596 18.105 1.00 90.38 104 ALA A O 1
ATOM 813 N N . ARG A 1 105 ? 2.664 -0.248 19.758 1.00 92.00 105 ARG A N 1
ATOM 814 C CA . ARG A 1 105 ? 2.160 -1.335 20.623 1.00 92.00 105 ARG A CA 1
ATOM 815 C C . ARG A 1 105 ? 1.054 -2.156 19.953 1.00 92.00 105 ARG A C 1
ATOM 817 O O . ARG A 1 105 ? 1.015 -3.376 20.086 1.00 92.00 105 ARG A O 1
ATOM 824 N N . VAL A 1 106 ? 0.146 -1.500 19.228 1.00 93.50 106 VAL A N 1
ATOM 825 C CA . VAL A 1 106 ? -0.904 -2.191 18.461 1.00 93.50 106 VAL A CA 1
ATOM 826 C C . VAL A 1 106 ? -0.281 -3.010 17.331 1.00 93.50 106 VAL A C 1
ATOM 828 O O . VAL A 1 106 ? -0.674 -4.157 17.127 1.00 93.50 106 VAL A O 1
ATOM 831 N N . LEU A 1 107 ? 0.718 -2.471 16.629 1.00 95.12 107 LEU A N 1
ATOM 832 C CA . LEU A 1 107 ? 1.424 -3.193 15.572 1.00 95.12 107 LEU A CA 1
ATOM 833 C C . LEU A 1 107 ? 2.211 -4.403 16.111 1.00 95.12 107 LEU A C 1
ATOM 835 O O . LEU A 1 107 ? 2.144 -5.478 15.518 1.00 95.12 107 LEU A O 1
ATOM 839 N N . GLU A 1 108 ? 2.886 -4.276 17.256 1.00 95.75 108 GLU A N 1
ATOM 840 C CA . GLU A 1 108 ? 3.537 -5.396 17.957 1.00 95.75 108 GLU A CA 1
ATOM 841 C C . GLU A 1 108 ? 2.534 -6.503 18.298 1.00 95.75 108 GLU A C 1
ATOM 843 O O . GLU A 1 108 ? 2.781 -7.679 18.021 1.00 95.75 108 GLU A O 1
ATOM 848 N N . GLN A 1 109 ? 1.362 -6.133 18.821 1.00 95.69 109 GLN A N 1
ATOM 849 C CA . GLN A 1 109 ? 0.291 -7.086 19.100 1.00 95.69 109 GLN A CA 1
ATOM 850 C C . GLN A 1 109 ? -0.219 -7.769 17.824 1.00 95.69 109 GLN A C 1
ATOM 852 O O . GLN A 1 109 ? -0.460 -8.976 17.813 1.00 95.69 109 GLN A O 1
ATOM 857 N N . VAL A 1 110 ? -0.364 -7.025 16.726 1.00 96.69 110 VAL A N 1
ATOM 858 C CA . VAL A 1 110 ? -0.737 -7.583 15.417 1.00 96.69 110 VAL A CA 1
ATOM 859 C C . VAL A 1 110 ? 0.299 -8.608 14.942 1.00 96.69 110 VAL A C 1
ATOM 861 O O . VAL A 1 110 ? -0.085 -9.684 14.474 1.00 96.69 110 VAL A O 1
ATOM 864 N N . VAL A 1 111 ? 1.596 -8.325 15.101 1.00 97.50 111 VAL A N 1
ATOM 865 C CA . VAL A 1 111 ? 2.682 -9.272 14.792 1.00 97.50 111 VAL A CA 1
ATOM 866 C C . VAL A 1 111 ? 2.581 -10.515 15.676 1.00 97.50 111 VAL A C 1
ATOM 868 O O . VAL A 1 111 ? 2.636 -11.631 15.154 1.00 97.50 111 VAL A O 1
ATOM 871 N N . ALA A 1 112 ? 2.354 -10.353 16.982 1.00 97.06 112 ALA A N 1
ATOM 872 C CA . ALA A 1 112 ? 2.192 -11.466 17.917 1.00 97.06 112 ALA A CA 1
ATOM 873 C C . ALA A 1 112 ? 1.017 -12.384 17.528 1.00 97.06 112 ALA A C 1
ATOM 875 O O . ALA A 1 112 ? 1.187 -13.599 17.421 1.00 97.06 112 ALA A O 1
ATOM 876 N N . VAL A 1 113 ? -0.151 -11.816 17.199 1.00 95.50 113 VAL A N 1
ATOM 877 C CA . VAL A 1 113 ? -1.329 -12.577 16.730 1.00 95.50 113 VAL A CA 1
ATOM 878 C C . VAL A 1 113 ? -1.099 -13.228 15.358 1.00 95.50 113 VAL A C 1
ATOM 880 O O . VAL A 1 113 ? -1.766 -14.200 14.997 1.00 95.50 113 VAL A O 1
ATOM 883 N N . CYS A 1 114 ? -0.143 -12.729 14.578 1.00 96.44 114 CYS A N 1
ATOM 884 C CA . CYS A 1 114 ? 0.320 -13.359 13.342 1.00 96.44 114 CYS A CA 1
ATOM 885 C C . CYS A 1 114 ? 1.459 -14.370 13.575 1.00 96.44 114 CYS A C 1
ATOM 887 O O . CYS A 1 114 ? 2.235 -14.642 12.661 1.00 96.44 114 CYS A O 1
ATOM 889 N N . GLY A 1 115 ? 1.576 -14.925 14.787 1.00 96.25 115 GLY A N 1
ATOM 890 C CA . GLY A 1 115 ? 2.586 -15.928 15.130 1.00 96.25 115 GLY A CA 1
ATOM 891 C C . GLY A 1 115 ? 4.009 -15.371 15.159 1.00 96.25 115 GLY A C 1
ATOM 892 O O . GLY A 1 115 ? 4.958 -16.113 14.927 1.00 96.25 115 GLY A O 1
ATOM 893 N N . GLY A 1 116 ? 4.162 -14.063 15.374 1.00 96.50 116 GLY A N 1
ATOM 894 C CA . GLY A 1 116 ? 5.457 -13.393 15.329 1.00 96.50 116 GLY A CA 1
ATOM 895 C C . GLY A 1 116 ? 5.998 -13.177 13.913 1.00 96.50 116 GLY A C 1
ATOM 896 O O . GLY A 1 116 ? 7.190 -12.930 13.777 1.00 96.50 116 GLY A O 1
ATOM 897 N N . SER A 1 117 ? 5.168 -13.288 12.864 1.00 97.06 117 SER A N 1
ATOM 898 C CA . SER A 1 117 ? 5.587 -13.132 11.462 1.00 97.06 117 SER A CA 1
ATOM 899 C C . SER A 1 117 ? 5.219 -11.750 10.895 1.00 97.06 117 SER A C 1
ATOM 901 O O . SER A 1 117 ? 4.052 -11.518 10.558 1.00 97.06 117 SER A O 1
ATOM 903 N N . PRO A 1 118 ? 6.192 -10.837 10.699 1.00 96.12 118 PRO A N 1
ATOM 904 C CA . PRO A 1 118 ? 5.955 -9.562 10.019 1.00 96.12 118 PRO A CA 1
ATOM 905 C C . PRO A 1 118 ? 5.492 -9.729 8.562 1.00 96.12 118 PRO A C 1
ATOM 907 O O . PRO A 1 118 ? 4.703 -8.927 8.066 1.00 96.12 118 PRO A O 1
ATOM 910 N N . GLU A 1 119 ? 5.911 -10.797 7.876 1.00 96.25 119 GLU A N 1
ATOM 911 C CA . GLU A 1 119 ? 5.449 -11.104 6.514 1.00 96.25 119 GLU A CA 1
ATOM 912 C C . GLU A 1 119 ? 3.950 -11.427 6.470 1.00 96.25 119 GLU A C 1
ATOM 914 O O . GLU A 1 119 ? 3.241 -11.015 5.548 1.00 96.25 119 GLU A O 1
ATOM 919 N N . ALA A 1 120 ? 3.431 -12.141 7.472 1.00 96.75 120 ALA A N 1
ATOM 920 C CA . ALA A 1 120 ? 1.998 -12.396 7.578 1.00 96.75 120 ALA A CA 1
ATOM 921 C C . ALA A 1 120 ? 1.212 -11.089 7.790 1.00 96.75 120 ALA A C 1
ATOM 923 O O . ALA A 1 120 ? 0.159 -10.904 7.172 1.00 96.75 120 ALA A O 1
ATOM 924 N N . VAL A 1 121 ? 1.750 -10.155 8.584 1.00 97.00 121 VAL A N 1
ATOM 925 C CA . VAL A 1 121 ? 1.172 -8.811 8.764 1.00 97.00 121 VAL A CA 1
ATOM 926 C C . VAL A 1 121 ? 1.168 -8.034 7.450 1.00 97.00 121 VAL A C 1
ATOM 928 O O . VAL A 1 121 ? 0.133 -7.492 7.063 1.00 97.00 121 VAL A O 1
ATOM 931 N N . LEU A 1 122 ? 2.283 -8.041 6.716 1.00 96.50 122 LEU A N 1
ATOM 932 C CA . LEU A 1 122 ? 2.388 -7.387 5.413 1.00 96.50 122 LEU A CA 1
ATOM 933 C C . LEU A 1 122 ? 1.366 -7.941 4.409 1.00 96.50 122 LEU A C 1
ATOM 935 O O . LEU A 1 122 ? 0.694 -7.181 3.713 1.00 96.50 122 LEU A O 1
ATOM 939 N N . ASN A 1 123 ? 1.180 -9.260 4.373 1.00 96.06 123 ASN A N 1
ATOM 940 C CA . ASN A 1 123 ? 0.170 -9.886 3.523 1.00 96.06 123 ASN A CA 1
ATOM 941 C C . ASN A 1 123 ? -1.258 -9.447 3.886 1.00 96.06 123 ASN A C 1
ATOM 943 O O . ASN A 1 123 ? -2.082 -9.234 2.993 1.00 96.06 123 ASN A O 1
ATOM 947 N N . ILE A 1 124 ? -1.563 -9.292 5.179 1.00 95.62 124 ILE A N 1
ATOM 948 C CA . ILE A 1 124 ? -2.851 -8.754 5.641 1.00 95.62 124 ILE A CA 1
ATOM 949 C C . ILE A 1 124 ? -3.010 -7.298 5.191 1.00 95.62 124 ILE A C 1
ATOM 951 O O . ILE A 1 124 ? -4.057 -6.964 4.637 1.00 95.62 124 ILE A O 1
ATOM 955 N N . LEU A 1 125 ? -1.979 -6.465 5.360 1.00 96.44 125 LEU A N 1
ATOM 956 C CA . LEU A 1 125 ? -1.975 -5.057 4.956 1.00 96.44 125 LEU A CA 1
ATOM 957 C C . LEU A 1 125 ? -2.202 -4.893 3.447 1.00 96.44 125 LEU A C 1
ATOM 959 O O . LEU A 1 125 ? -3.112 -4.183 3.030 1.00 96.44 125 LEU A O 1
ATOM 963 N N . ILE A 1 126 ? -1.464 -5.621 2.607 1.00 96.25 126 ILE A N 1
ATOM 964 C CA . ILE A 1 126 ? -1.641 -5.567 1.147 1.00 96.25 126 ILE A CA 1
ATOM 965 C C . ILE A 1 126 ? -3.056 -6.006 0.751 1.00 96.25 126 ILE A C 1
ATOM 967 O O . ILE A 1 126 ? -3.699 -5.352 -0.072 1.00 96.25 126 ILE A O 1
ATOM 971 N N . ARG A 1 127 ? -3.573 -7.101 1.331 1.00 95.50 127 ARG A N 1
ATOM 972 C CA . ARG A 1 127 ? -4.943 -7.574 1.054 1.00 95.50 127 ARG A CA 1
ATOM 973 C C . ARG A 1 127 ? -5.987 -6.550 1.468 1.00 95.50 127 ARG A C 1
ATOM 975 O O . ARG A 1 127 ? -6.957 -6.354 0.743 1.00 95.50 127 ARG A O 1
ATOM 982 N N . ARG A 1 128 ? -5.789 -5.912 2.619 1.00 94.31 128 ARG A N 1
ATOM 983 C CA . ARG A 1 128 ? -6.650 -4.854 3.136 1.00 94.31 128 ARG A CA 1
ATOM 984 C C . ARG A 1 128 ? -6.722 -3.683 2.151 1.00 94.31 128 ARG A C 1
ATOM 986 O O . ARG A 1 128 ? -7.820 -3.344 1.720 1.00 94.31 128 ARG A O 1
ATOM 993 N N . ILE A 1 129 ? -5.576 -3.159 1.709 1.00 95.88 129 ILE A N 1
ATOM 994 C CA . ILE A 1 129 ? -5.516 -2.057 0.735 1.00 95.88 129 ILE A CA 1
ATOM 995 C C . ILE A 1 129 ? -6.159 -2.469 -0.599 1.00 95.88 129 ILE A C 1
ATOM 997 O O . ILE A 1 129 ? -6.998 -1.739 -1.126 1.00 95.88 129 ILE A O 1
ATOM 1001 N N . LYS A 1 130 ? -5.827 -3.657 -1.133 1.00 95.38 130 LYS A N 1
ATOM 1002 C CA . LYS A 1 130 ? -6.420 -4.162 -2.386 1.00 95.38 130 LYS A CA 1
ATOM 1003 C C . LYS A 1 130 ? -7.946 -4.240 -2.294 1.00 95.38 130 LYS A C 1
ATOM 1005 O O . LYS A 1 130 ? -8.626 -3.770 -3.199 1.00 95.38 130 LYS A O 1
ATOM 1010 N N . ARG A 1 131 ? -8.488 -4.783 -1.198 1.00 93.31 131 ARG A N 1
ATOM 1011 C CA . ARG A 1 131 ? -9.942 -4.893 -1.001 1.00 93.31 131 ARG A CA 1
ATOM 1012 C C . ARG A 1 131 ? -10.623 -3.533 -0.878 1.00 93.31 131 ARG A C 1
ATOM 1014 O O . ARG A 1 131 ? -11.701 -3.373 -1.434 1.00 93.31 131 ARG A O 1
ATOM 1021 N N . ASN A 1 132 ? -9.996 -2.566 -0.209 1.00 93.69 132 ASN A N 1
ATOM 1022 C CA . ASN A 1 132 ? -10.493 -1.190 -0.145 1.00 93.69 132 ASN A CA 1
ATOM 1023 C C . ASN A 1 132 ? -10.635 -0.584 -1.552 1.00 93.69 132 ASN A C 1
ATOM 1025 O O . ASN A 1 132 ? -11.701 -0.103 -1.924 1.00 93.69 132 ASN A O 1
ATOM 1029 N N . LEU A 1 133 ? -9.595 -0.703 -2.385 1.00 93.81 133 LEU A N 1
ATOM 1030 C CA . LEU A 1 133 ? -9.625 -0.209 -3.768 1.00 93.81 133 LEU A CA 1
ATOM 1031 C C . LEU A 1 133 ? -10.632 -0.943 -4.669 1.00 93.81 133 LEU A C 1
ATOM 1033 O O . LEU A 1 133 ? -11.075 -0.383 -5.666 1.00 93.81 133 LEU A O 1
ATOM 1037 N N . GLN A 1 134 ? -10.993 -2.183 -4.332 1.00 92.50 134 GLN A N 1
ATOM 1038 C CA . GLN A 1 134 ? -11.975 -2.985 -5.069 1.00 92.50 134 GLN A CA 1
ATOM 1039 C C . GLN A 1 134 ? -13.432 -2.691 -4.680 1.00 92.50 134 GLN A C 1
ATOM 1041 O O . GLN A 1 134 ? -14.343 -3.213 -5.324 1.00 92.50 134 GLN A O 1
ATOM 1046 N N . GLN A 1 135 ? -13.682 -1.884 -3.644 1.00 88.88 135 GLN A N 1
ATOM 1047 C CA . GLN A 1 135 ? -15.042 -1.480 -3.291 1.00 88.88 135 GLN A CA 1
ATOM 1048 C C . GLN A 1 135 ? -15.678 -0.646 -4.411 1.00 88.88 135 GLN A C 1
ATOM 1050 O O . GLN A 1 135 ? -14.997 0.080 -5.132 1.00 88.88 135 GLN A O 1
ATOM 1055 N N . ALA A 1 136 ? -17.014 -0.658 -4.490 1.00 88.12 136 ALA A N 1
ATOM 1056 C CA . ALA A 1 136 ? -17.753 0.245 -5.378 1.00 88.12 136 ALA A CA 1
ATOM 1057 C C . ALA A 1 136 ? -17.447 1.727 -5.082 1.00 88.12 136 ALA A C 1
ATOM 1059 O O . ALA A 1 136 ? -17.410 2.556 -5.990 1.00 88.12 136 ALA A O 1
ATOM 1060 N N . LYS A 1 137 ? -17.187 2.050 -3.809 1.00 88.44 137 LYS A N 1
ATOM 1061 C CA . LYS A 1 137 ? -16.736 3.365 -3.351 1.00 88.44 137 LYS A CA 1
ATOM 1062 C C . LYS A 1 137 ? -15.546 3.196 -2.396 1.00 88.44 137 LYS A C 1
ATOM 1064 O O . LYS A 1 137 ? -15.768 3.073 -1.197 1.00 88.44 137 LYS A O 1
ATOM 1069 N N . PRO A 1 138 ? -14.302 3.199 -2.907 1.00 91.81 138 PRO A N 1
ATOM 1070 C CA . PRO A 1 138 ? -13.115 3.035 -2.067 1.00 91.81 138 PRO A CA 1
ATOM 1071 C C . PRO A 1 138 ? -12.991 4.120 -0.992 1.00 91.81 138 PRO A C 1
ATOM 1073 O O . PRO A 1 138 ? -13.275 5.292 -1.251 1.00 91.81 138 PRO A O 1
ATOM 1076 N N . ASN A 1 139 ? -12.519 3.775 0.201 1.00 91.94 139 ASN A N 1
ATOM 1077 C CA . ASN A 1 139 ? -12.186 4.768 1.216 1.00 91.94 139 ASN A CA 1
ATOM 1078 C C . ASN A 1 139 ? -10.754 5.289 0.999 1.00 91.94 139 ASN A C 1
ATOM 1080 O O . ASN A 1 139 ? -9.780 4.650 1.402 1.00 91.94 139 ASN A O 1
ATOM 1084 N N . MET A 1 140 ? -10.618 6.454 0.357 1.00 92.62 140 MET A N 1
ATOM 1085 C CA . MET A 1 140 ? -9.301 7.025 0.036 1.00 92.62 140 MET A CA 1
ATOM 1086 C C . MET A 1 140 ? -8.517 7.462 1.278 1.00 92.62 140 MET A C 1
ATOM 1088 O O . MET A 1 140 ? -7.298 7.331 1.292 1.00 92.62 140 MET A O 1
ATOM 1092 N N . THR A 1 141 ? -9.197 7.873 2.352 1.00 92.00 141 THR A N 1
ATOM 1093 C CA . THR A 1 141 ? -8.549 8.181 3.636 1.00 92.00 141 THR A CA 1
ATOM 1094 C C . THR A 1 141 ? -7.929 6.930 4.257 1.00 92.00 141 THR A C 1
ATOM 1096 O O . THR A 1 141 ? -6.782 6.956 4.691 1.00 92.00 141 THR A O 1
ATOM 1099 N N . SER A 1 142 ? -8.640 5.799 4.248 1.00 92.56 142 SER A N 1
ATOM 1100 C CA . SER A 1 142 ? -8.079 4.526 4.721 1.00 92.56 142 SER A CA 1
ATOM 1101 C C . SER A 1 142 ? -6.928 4.038 3.844 1.00 92.56 142 SER A C 1
ATOM 1103 O O . SER A 1 142 ? -5.945 3.509 4.358 1.00 92.56 142 SER A O 1
ATOM 1105 N N . PHE A 1 143 ? -7.028 4.235 2.523 1.00 95.00 143 PHE A N 1
ATOM 1106 C CA . PHE A 1 143 ? -5.932 3.950 1.595 1.00 95.00 143 PHE A CA 1
ATOM 1107 C C . PHE A 1 143 ? -4.685 4.767 1.949 1.00 95.00 143 PHE A C 1
ATOM 1109 O O . PHE A 1 143 ? -3.601 4.199 2.064 1.00 95.00 143 PHE A O 1
ATOM 1116 N N . GLU A 1 144 ? -4.836 6.075 2.157 1.00 94.62 144 GLU A N 1
ATOM 1117 C CA . GLU A 1 144 ? -3.750 6.977 2.546 1.00 94.62 144 GLU A CA 1
ATOM 1118 C C . GLU A 1 144 ? -3.115 6.556 3.875 1.00 94.62 144 GLU A C 1
ATOM 1120 O O . GLU A 1 144 ? -1.896 6.484 3.977 1.00 94.62 144 GLU A O 1
ATOM 1125 N N . GLN A 1 145 ? -3.916 6.200 4.879 1.00 93.94 145 GLN A N 1
ATOM 1126 C CA . GLN A 1 145 ? -3.416 5.768 6.188 1.00 93.94 145 GLN A CA 1
ATOM 1127 C C . GLN A 1 145 ? -2.628 4.454 6.115 1.00 93.94 145 GLN A C 1
ATOM 1129 O O . GLN A 1 145 ? -1.513 4.373 6.630 1.00 93.94 145 GLN A O 1
ATOM 1134 N N . ASP A 1 146 ? -3.169 3.437 5.439 1.00 96.25 146 ASP A N 1
ATOM 1135 C CA . ASP A 1 146 ? -2.494 2.144 5.283 1.00 96.25 146 ASP A CA 1
ATOM 1136 C C . ASP A 1 146 ? -1.204 2.274 4.451 1.00 96.25 146 ASP A C 1
ATOM 1138 O O . ASP A 1 146 ? -0.208 1.603 4.725 1.00 96.25 146 ASP A O 1
ATOM 1142 N N . THR A 1 147 ? -1.194 3.142 3.435 1.00 96.50 147 THR A N 1
ATOM 1143 C CA . THR A 1 147 ? 0.004 3.396 2.618 1.00 96.50 147 THR A CA 1
ATOM 1144 C C . THR A 1 147 ? 1.026 4.276 3.333 1.00 96.50 147 THR A C 1
ATOM 1146 O O . THR A 1 147 ? 2.225 4.054 3.173 1.00 96.50 147 THR A O 1
ATOM 1149 N N . THR A 1 148 ? 0.582 5.208 4.177 1.00 94.75 148 THR A N 1
ATOM 1150 C CA . THR A 1 148 ? 1.452 5.993 5.063 1.00 94.75 148 THR A CA 1
ATOM 1151 C C . THR A 1 148 ? 2.174 5.087 6.044 1.00 94.75 148 THR A C 1
ATOM 1153 O O . THR A 1 148 ? 3.391 5.189 6.156 1.00 94.75 148 THR A O 1
ATOM 1156 N N . LEU A 1 149 ? 1.475 4.116 6.641 1.00 95.12 149 LEU A N 1
ATOM 1157 C CA . LEU A 1 149 ? 2.109 3.096 7.473 1.00 95.12 149 LEU A CA 1
ATOM 1158 C C . LEU A 1 149 ? 3.219 2.354 6.706 1.00 95.12 149 LEU A C 1
ATOM 1160 O O . LEU A 1 149 ? 4.309 2.173 7.236 1.00 95.12 149 LEU A O 1
ATOM 1164 N N . ILE A 1 150 ? 2.990 1.961 5.446 1.00 96.62 150 ILE A N 1
ATOM 1165 C CA . ILE A 1 150 ? 4.036 1.329 4.618 1.00 96.62 150 ILE A CA 1
ATOM 1166 C C . ILE A 1 150 ? 5.241 2.261 4.443 1.00 96.62 150 ILE A C 1
ATOM 1168 O O . ILE A 1 150 ? 6.379 1.818 4.593 1.00 96.62 150 ILE A O 1
ATOM 1172 N N . MET A 1 151 ? 5.005 3.531 4.107 1.00 95.25 151 MET A N 1
ATOM 1173 C CA . MET A 1 151 ? 6.080 4.502 3.897 1.00 95.25 151 MET A CA 1
ATOM 1174 C C . MET A 1 151 ? 6.891 4.718 5.177 1.00 95.25 151 MET A C 1
ATOM 1176 O O . MET A 1 151 ? 8.114 4.640 5.126 1.00 95.25 151 MET A O 1
ATOM 1180 N N . GLU A 1 152 ? 6.227 4.895 6.320 1.00 93.56 152 GLU A N 1
ATOM 1181 C CA . GLU A 1 152 ? 6.873 5.025 7.629 1.00 93.56 152 GLU A CA 1
ATOM 1182 C C . GLU A 1 152 ? 7.753 3.807 7.928 1.00 93.56 152 GLU A C 1
ATOM 1184 O O . GLU A 1 152 ? 8.940 3.963 8.213 1.00 93.56 152 GLU A O 1
ATOM 1189 N N . GLN A 1 153 ? 7.220 2.594 7.742 1.00 94.88 153 GLN A N 1
ATOM 1190 C CA . GLN A 1 153 ? 7.963 1.352 7.970 1.00 94.88 153 GLN A CA 1
ATOM 1191 C 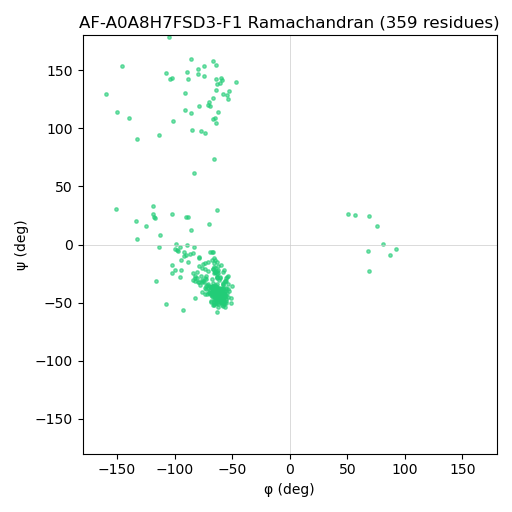C . GLN A 1 153 ? 9.125 1.129 6.984 1.00 94.88 153 GLN A C 1
ATOM 1193 O O . GLN A 1 153 ? 10.039 0.370 7.291 1.00 94.88 153 GLN A O 1
ATOM 1198 N N . LEU A 1 154 ? 9.118 1.766 5.810 1.00 93.19 154 LEU A N 1
ATOM 1199 C CA . LEU A 1 154 ? 10.260 1.756 4.889 1.00 93.19 154 LEU A CA 1
ATOM 1200 C C . LEU A 1 154 ? 11.330 2.789 5.266 1.00 93.19 154 LEU A C 1
ATOM 1202 O O . LEU A 1 154 ? 12.489 2.603 4.909 1.00 93.19 154 LEU A O 1
ATOM 1206 N N . THR A 1 155 ? 10.954 3.881 5.935 1.00 92.31 155 THR A N 1
ATOM 1207 C CA . THR A 1 155 ? 11.858 5.012 6.211 1.00 92.31 155 THR A CA 1
ATOM 1208 C C . THR A 1 155 ? 12.462 5.029 7.612 1.00 92.31 155 THR A C 1
ATOM 1210 O O . THR A 1 155 ? 13.478 5.689 7.808 1.00 92.31 155 THR A O 1
ATOM 1213 N N . GLU A 1 156 ? 11.848 4.357 8.586 1.00 90.38 156 GLU A N 1
ATOM 1214 C CA . GLU A 1 156 ? 12.299 4.376 9.979 1.00 90.38 156 GLU A CA 1
ATOM 1215 C C . GLU A 1 156 ? 13.288 3.238 10.280 1.00 90.38 156 GLU A C 1
ATOM 1217 O O . GLU A 1 156 ? 13.006 2.069 10.023 1.00 90.38 156 GLU A O 1
ATOM 1222 N N . ASP A 1 157 ? 14.424 3.567 10.903 1.00 77.69 157 ASP A N 1
ATOM 1223 C CA . ASP A 1 157 ? 15.481 2.595 11.238 1.00 77.69 157 ASP A CA 1
ATOM 1224 C C . ASP A 1 157 ? 15.015 1.510 12.232 1.00 77.69 157 ASP A C 1
ATOM 1226 O O . ASP A 1 157 ? 15.529 0.393 12.230 1.00 77.69 157 ASP A O 1
ATOM 1230 N N . SER A 1 158 ? 14.031 1.824 13.081 1.00 77.00 158 SER A N 1
ATOM 1231 C CA . SER A 1 158 ? 13.446 0.912 14.074 1.00 77.00 158 SER A CA 1
ATOM 1232 C C . SER A 1 158 ? 12.084 0.348 13.648 1.00 77.00 158 SER A C 1
ATOM 1234 O O . SER A 1 158 ? 11.252 0.026 14.497 1.00 77.00 158 SER A O 1
ATOM 1236 N N . ALA A 1 159 ? 11.820 0.270 12.342 1.00 89.19 159 ALA A N 1
ATOM 1237 C CA . ALA A 1 159 ? 10.546 -0.203 11.817 1.00 89.19 159 ALA A CA 1
ATOM 1238 C C . ALA A 1 159 ? 10.307 -1.697 12.104 1.00 89.19 159 ALA A C 1
ATOM 1240 O O . ALA A 1 159 ? 11.083 -2.562 11.696 1.00 89.19 159 ALA A O 1
ATOM 1241 N N . ILE A 1 160 ? 9.165 -2.007 12.726 1.00 92.62 160 ILE A N 1
ATOM 1242 C CA . ILE A 1 160 ? 8.716 -3.373 13.045 1.00 92.62 160 ILE A CA 1
ATOM 1243 C C . ILE A 1 160 ? 8.563 -4.223 11.772 1.00 92.62 160 ILE A C 1
ATOM 1245 O O . ILE A 1 160 ? 8.892 -5.409 11.763 1.00 92.62 160 ILE A O 1
ATOM 1249 N N . LEU A 1 161 ? 8.069 -3.623 10.684 1.00 94.56 161 LEU A N 1
ATOM 1250 C CA . LEU A 1 161 ? 7.843 -4.301 9.403 1.00 94.56 161 LEU A CA 1
ATOM 1251 C C . LEU A 1 161 ? 8.955 -4.052 8.375 1.00 94.56 161 LEU A C 1
ATOM 1253 O O . LEU A 1 161 ? 8.898 -4.634 7.290 1.00 94.56 161 LEU A O 1
ATOM 1257 N N . GLY A 1 162 ? 9.949 -3.213 8.683 1.00 94.06 162 GLY A N 1
ATOM 1258 C CA . GLY A 1 162 ? 10.906 -2.697 7.697 1.00 94.06 162 GLY A CA 1
ATOM 1259 C C . GLY A 1 162 ? 11.679 -3.795 6.969 1.00 94.06 162 GLY A C 1
ATOM 1260 O O . GLY A 1 162 ? 11.697 -3.833 5.739 1.00 94.06 162 GLY A O 1
ATOM 1261 N N . GLN A 1 163 ? 12.232 -4.759 7.714 1.00 92.19 163 GLN A N 1
ATOM 1262 C CA . GLN A 1 163 ? 12.964 -5.879 7.117 1.00 92.19 163 GLN A CA 1
ATOM 1263 C C . GLN A 1 163 ? 12.065 -6.752 6.233 1.00 92.19 163 GLN A C 1
ATOM 1265 O O . GLN A 1 163 ? 12.481 -7.141 5.145 1.00 92.19 163 GLN A O 1
ATOM 1270 N N . ALA A 1 164 ? 10.834 -7.037 6.668 1.00 94.50 164 ALA A N 1
ATOM 1271 C CA . ALA A 1 164 ? 9.909 -7.850 5.885 1.00 94.50 164 ALA A CA 1
ATOM 1272 C C . ALA A 1 164 ? 9.466 -7.131 4.611 1.00 94.50 164 ALA A C 1
ATOM 1274 O O . ALA A 1 164 ? 9.466 -7.743 3.552 1.00 94.50 164 ALA A O 1
ATOM 1275 N N . LEU A 1 165 ? 9.161 -5.833 4.676 1.00 94.06 165 LEU A N 1
ATOM 1276 C CA . LEU A 1 165 ? 8.897 -5.011 3.491 1.00 94.06 165 LEU A CA 1
ATOM 1277 C C . LEU A 1 165 ? 10.071 -5.046 2.508 1.00 94.06 165 LEU A C 1
ATOM 1279 O O . LEU A 1 165 ? 9.863 -5.207 1.307 1.00 94.06 165 LEU A O 1
ATOM 1283 N N . ALA A 1 166 ? 11.298 -4.949 3.023 1.00 91.44 166 ALA A N 1
ATOM 1284 C CA . ALA A 1 166 ? 12.509 -4.955 2.219 1.00 91.44 166 ALA A CA 1
ATOM 1285 C C . ALA A 1 166 ? 12.796 -6.311 1.546 1.00 91.44 166 ALA A C 1
ATOM 1287 O O . ALA A 1 166 ? 13.288 -6.350 0.419 1.00 91.44 166 ALA A O 1
ATOM 1288 N N . SER A 1 167 ? 12.505 -7.431 2.212 1.00 91.06 167 SER A N 1
ATOM 1289 C CA . SER A 1 167 ? 12.804 -8.771 1.691 1.00 91.06 167 SER A CA 1
ATOM 1290 C C . SER A 1 167 ? 11.630 -9.458 0.992 1.00 91.06 167 SER A C 1
ATOM 1292 O O . SER A 1 167 ? 11.808 -10.549 0.450 1.00 91.06 167 SER A O 1
ATOM 1294 N N . HIS A 1 168 ? 10.431 -8.870 0.997 1.00 92.06 168 HIS A N 1
ATOM 1295 C CA . HIS A 1 168 ? 9.240 -9.558 0.509 1.00 92.06 168 HIS A CA 1
ATOM 1296 C C . HIS A 1 168 ? 9.253 -9.725 -1.028 1.00 92.06 168 HIS A C 1
ATOM 1298 O O . HIS A 1 168 ? 9.222 -8.740 -1.771 1.00 92.06 168 HIS A O 1
ATOM 1304 N N . PRO A 1 169 ? 9.210 -10.968 -1.547 1.00 88.12 169 PRO A N 1
ATOM 1305 C CA . PRO A 1 169 ? 9.539 -11.278 -2.945 1.00 88.12 169 PRO A CA 1
ATOM 1306 C C . PRO A 1 169 ? 8.514 -10.790 -3.976 1.00 88.12 169 PRO A C 1
ATOM 1308 O O . PRO A 1 169 ? 8.790 -10.793 -5.172 1.00 88.12 169 PRO A O 1
ATOM 1311 N N . THR A 1 170 ? 7.312 -10.413 -3.541 1.00 92.50 170 THR A N 1
ATOM 1312 C CA . THR A 1 170 ? 6.235 -9.928 -4.421 1.00 92.50 170 THR A CA 1
ATOM 1313 C C . THR A 1 170 ? 5.708 -8.558 -4.003 1.00 92.50 170 THR A C 1
ATOM 1315 O O . THR A 1 170 ? 4.617 -8.151 -4.415 1.00 92.50 170 THR A O 1
ATOM 1318 N N . PHE A 1 171 ? 6.453 -7.832 -3.162 1.00 94.69 171 PHE A N 1
ATOM 1319 C CA . PHE A 1 171 ? 5.987 -6.549 -2.645 1.00 94.69 171 PHE A CA 1
ATOM 1320 C C . PHE A 1 171 ? 5.858 -5.506 -3.761 1.00 94.69 171 PHE A C 1
ATOM 1322 O O . PHE A 1 171 ? 4.772 -4.957 -3.932 1.00 94.69 171 PHE A O 1
ATOM 1329 N N . LEU A 1 172 ? 6.878 -5.327 -4.612 1.00 95.06 172 LEU A N 1
ATOM 1330 C CA . LEU A 1 172 ? 6.787 -4.413 -5.762 1.00 95.06 172 LEU A CA 1
ATOM 1331 C C . LEU A 1 172 ? 5.644 -4.774 -6.708 1.00 95.06 172 LEU A C 1
ATOM 1333 O O . LEU A 1 172 ? 4.896 -3.892 -7.119 1.00 95.06 172 LEU A O 1
ATOM 1337 N N . ILE A 1 173 ? 5.471 -6.063 -7.007 1.00 96.00 173 ILE A N 1
ATOM 1338 C CA . ILE A 1 173 ? 4.364 -6.549 -7.844 1.00 96.00 173 ILE A CA 1
ATOM 1339 C C . ILE A 1 173 ? 3.027 -6.119 -7.233 1.00 96.00 173 ILE A C 1
ATOM 1341 O O . ILE A 1 173 ? 2.170 -5.575 -7.924 1.00 96.00 173 ILE A O 1
ATOM 1345 N N . SER A 1 174 ? 2.880 -6.270 -5.917 1.00 96.94 174 SER A N 1
ATOM 1346 C CA . SER A 1 174 ? 1.671 -5.862 -5.209 1.00 96.94 174 SER A CA 1
ATOM 1347 C C . SER A 1 174 ? 1.424 -4.356 -5.273 1.00 96.94 174 SER A C 1
ATOM 1349 O O . SER A 1 174 ? 0.277 -3.961 -5.451 1.00 96.94 174 SER A O 1
ATOM 1351 N N . ILE A 1 175 ? 2.459 -3.515 -5.173 1.00 97.56 175 ILE A N 1
ATOM 1352 C CA . ILE A 1 175 ? 2.309 -2.056 -5.303 1.00 97.56 175 ILE A CA 1
ATOM 1353 C C . ILE A 1 175 ? 1.939 -1.652 -6.739 1.00 97.56 175 ILE A C 1
ATOM 1355 O O . ILE A 1 175 ? 1.110 -0.763 -6.934 1.00 97.56 175 ILE A O 1
ATOM 1359 N N . VAL A 1 176 ? 2.478 -2.337 -7.752 1.00 96.81 176 VAL A N 1
ATOM 1360 C CA . VAL A 1 176 ? 2.084 -2.123 -9.154 1.00 96.81 176 VAL A CA 1
ATOM 1361 C C . VAL A 1 176 ? 0.626 -2.536 -9.391 1.00 96.81 176 VAL A C 1
ATOM 1363 O O . VAL A 1 176 ? -0.109 -1.814 -10.065 1.00 96.81 176 VAL A O 1
ATOM 1366 N N . ASP A 1 177 ? 0.173 -3.641 -8.792 1.00 97.06 177 ASP A N 1
ATOM 1367 C CA . ASP A 1 177 ? -1.239 -4.040 -8.837 1.00 97.06 177 ASP A CA 1
ATOM 1368 C C . ASP A 1 177 ? -2.146 -2.975 -8.207 1.00 97.06 177 ASP A C 1
ATOM 1370 O O . ASP A 1 177 ? -3.214 -2.688 -8.746 1.00 97.06 177 ASP A O 1
ATOM 1374 N N . LEU A 1 178 ? -1.732 -2.370 -7.084 1.00 96.88 178 LEU A N 1
ATOM 1375 C CA . LEU A 1 178 ? -2.480 -1.280 -6.448 1.00 96.88 178 LEU A CA 1
ATOM 1376 C C . LEU A 1 178 ? -2.620 -0.084 -7.393 1.00 96.88 178 LEU A C 1
ATOM 1378 O O . LEU A 1 178 ? -3.723 0.428 -7.556 1.00 96.88 178 LEU A O 1
ATOM 1382 N N . LEU A 1 179 ? -1.538 0.315 -8.069 1.00 96.19 179 LEU A N 1
ATOM 1383 C CA . LEU A 1 179 ? -1.582 1.385 -9.067 1.00 96.19 179 LEU A CA 1
ATOM 1384 C C . LEU A 1 179 ? -2.547 1.057 -10.219 1.00 96.19 179 LEU A C 1
ATOM 1386 O O . LEU A 1 179 ? -3.298 1.927 -10.660 1.00 96.19 179 LEU A O 1
ATOM 1390 N N . SER A 1 180 ? -2.558 -0.197 -10.686 1.00 96.31 180 SER A N 1
ATOM 1391 C CA . SER A 1 180 ? -3.510 -0.648 -11.707 1.00 96.31 180 SER A CA 1
ATOM 1392 C C . SER A 1 180 ? -4.952 -0.554 -11.213 1.00 96.31 180 SER A C 1
ATOM 1394 O O . SER A 1 180 ? -5.794 -0.014 -11.924 1.00 96.31 180 SER A O 1
ATOM 1396 N N . LEU A 1 181 ? -5.232 -1.026 -9.992 1.00 95.81 181 LEU A N 1
ATOM 1397 C CA . LEU A 1 181 ? -6.565 -0.939 -9.393 1.00 95.81 181 LEU A CA 1
ATOM 1398 C C . LEU A 1 181 ? -7.028 0.514 -9.289 1.00 95.81 181 LEU A C 1
ATOM 1400 O O . LEU A 1 181 ? -8.156 0.806 -9.668 1.00 95.81 181 LEU A O 1
ATOM 1404 N N . MET A 1 182 ? -6.155 1.425 -8.849 1.00 94.88 182 MET A N 1
ATOM 1405 C CA . MET A 1 182 ? -6.474 2.852 -8.767 1.00 94.88 182 MET A CA 1
ATOM 1406 C C . MET A 1 182 ? -6.835 3.439 -10.135 1.00 94.88 182 MET A C 1
ATOM 1408 O O . MET A 1 182 ? -7.843 4.129 -10.250 1.00 94.88 182 MET A O 1
ATOM 1412 N N . LEU A 1 183 ? -6.065 3.122 -11.185 1.00 92.50 183 LEU A N 1
ATOM 1413 C CA . LEU A 1 183 ? -6.338 3.576 -12.557 1.00 92.50 183 LEU A CA 1
ATOM 1414 C C . LEU A 1 183 ? -7.670 3.062 -13.124 1.00 92.50 183 LEU A C 1
ATOM 1416 O O . LEU A 1 183 ? -8.196 3.659 -14.067 1.00 92.50 183 LEU A O 1
ATOM 1420 N N . ASP A 1 184 ? -8.195 1.965 -12.581 1.00 93.50 184 ASP A N 1
ATOM 1421 C CA . ASP A 1 184 ? -9.423 1.318 -13.039 1.00 93.50 184 ASP A CA 1
ATOM 1422 C C . ASP A 1 184 ? -10.661 1.686 -12.191 1.00 93.50 184 ASP A C 1
ATOM 1424 O O . ASP A 1 184 ? -11.771 1.248 -12.510 1.00 93.50 184 ASP A O 1
ATOM 1428 N N . ILE A 1 185 ? -10.516 2.538 -11.163 1.00 91.81 185 ILE A N 1
ATOM 1429 C CA . ILE A 1 185 ? -11.647 3.087 -10.395 1.00 91.81 185 ILE A CA 1
ATOM 1430 C C . ILE A 1 185 ? -12.503 3.968 -11.319 1.00 91.81 185 ILE A C 1
ATOM 1432 O O . ILE A 1 185 ? -12.120 5.073 -11.706 1.00 91.81 185 ILE A O 1
ATOM 1436 N N . LYS A 1 186 ? -13.699 3.486 -11.668 1.00 82.31 186 LYS A N 1
ATOM 1437 C CA . LYS A 1 186 ? -14.657 4.208 -12.519 1.00 82.31 186 LYS A CA 1
ATOM 1438 C C . LYS A 1 186 ? -15.425 5.270 -11.727 1.00 82.31 186 LYS A C 1
ATOM 1440 O O . LYS A 1 186 ? -15.709 5.097 -10.547 1.00 82.31 186 LYS A O 1
ATOM 1445 N N . GLY A 1 187 ? -15.835 6.343 -12.405 1.00 69.88 187 GLY A N 1
ATOM 1446 C CA . GLY A 1 187 ? -16.837 7.290 -11.894 1.00 69.88 187 GLY A CA 1
ATOM 1447 C C . GLY A 1 187 ? -16.338 8.356 -10.912 1.00 69.88 187 GLY A C 1
ATOM 1448 O O . GLY A 1 187 ? -17.140 9.185 -10.490 1.00 69.88 187 GLY A O 1
ATOM 1449 N N . ARG A 1 188 ? -15.044 8.392 -10.572 1.00 71.12 188 ARG A N 1
ATOM 1450 C CA . ARG A 1 188 ? -14.453 9.508 -9.815 1.00 71.12 188 ARG A CA 1
ATOM 1451 C C . ARG A 1 188 ? -13.953 10.608 -10.737 1.00 71.12 188 ARG A C 1
ATOM 1453 O O . ARG A 1 188 ? -13.516 10.343 -11.857 1.00 71.12 188 ARG A O 1
ATOM 1460 N N . THR A 1 189 ? -14.008 11.847 -10.254 1.00 69.31 189 THR A N 1
ATOM 1461 C CA . THR A 1 189 ? -13.376 12.963 -10.958 1.00 69.31 189 THR A CA 1
ATOM 1462 C C . THR A 1 189 ? -11.868 12.731 -10.980 1.00 69.31 189 THR A C 1
ATOM 1464 O O . THR A 1 189 ? -11.280 12.236 -10.016 1.00 69.31 189 THR A O 1
ATOM 1467 N N . THR A 1 190 ? -11.226 13.080 -12.091 1.00 75.25 190 THR A N 1
ATOM 1468 C CA . THR A 1 190 ? -9.773 12.937 -12.240 1.00 75.25 190 THR A CA 1
ATOM 1469 C C . THR A 1 190 ? -9.018 13.676 -11.132 1.00 75.25 190 THR A C 1
ATOM 1471 O O . THR A 1 190 ? -7.988 13.195 -10.682 1.00 75.25 190 THR A O 1
ATOM 1474 N N . SER A 1 191 ? -9.553 14.789 -10.623 1.00 81.31 191 SER A N 1
ATOM 1475 C CA . SER A 1 191 ? -8.895 15.588 -9.585 1.00 81.31 191 SER A CA 1
ATOM 1476 C C . SER A 1 191 ? -8.786 14.894 -8.223 1.00 81.31 191 SER A C 1
ATOM 1478 O O . SER A 1 191 ? -7.748 15.026 -7.590 1.00 81.31 191 SER A O 1
ATOM 1480 N N . GLU A 1 192 ? -9.817 14.177 -7.758 1.00 84.38 192 GLU A N 1
ATOM 1481 C CA . GLU A 1 192 ? -9.778 13.524 -6.435 1.00 84.38 192 GLU A CA 1
ATOM 1482 C C . GLU A 1 192 ? -8.788 12.354 -6.437 1.00 84.38 192 GLU A C 1
ATOM 1484 O O . GLU A 1 192 ? -7.998 12.181 -5.517 1.00 84.38 192 GLU A O 1
ATOM 1489 N N . LEU A 1 193 ? -8.800 11.552 -7.504 1.00 87.38 193 LEU A N 1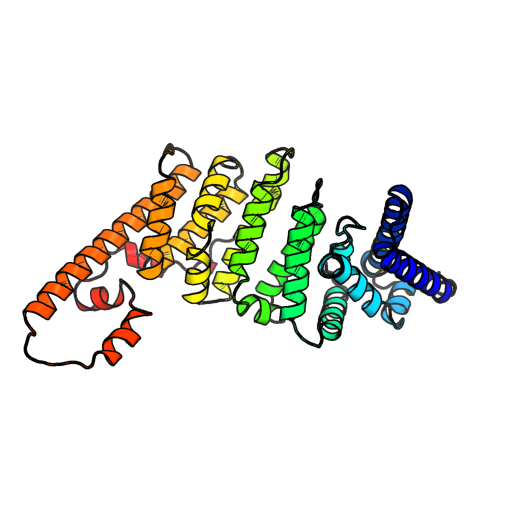
ATOM 1490 C CA . LEU A 1 193 ? -7.918 10.396 -7.600 1.00 87.38 193 LEU A CA 1
ATOM 1491 C C . LEU A 1 193 ? -6.450 10.815 -7.790 1.00 87.38 193 LEU A C 1
ATOM 1493 O O . LEU A 1 193 ? -5.569 10.172 -7.220 1.00 87.38 193 LEU A O 1
ATOM 1497 N N . ALA A 1 194 ? -6.193 11.902 -8.532 1.00 87.81 194 ALA A N 1
ATOM 1498 C CA . ALA A 1 194 ? -4.848 12.432 -8.782 1.00 87.81 194 ALA A CA 1
ATOM 1499 C C . ALA A 1 194 ? -4.056 12.684 -7.491 1.00 87.81 194 ALA A C 1
ATOM 1501 O O . ALA A 1 194 ? -2.869 12.357 -7.427 1.00 87.81 194 ALA A O 1
ATOM 1502 N N . GLU A 1 195 ? -4.731 13.164 -6.440 1.00 91.06 195 GLU A N 1
ATOM 1503 C CA . GLU A 1 195 ? -4.115 13.419 -5.138 1.00 91.06 195 GLU A CA 1
ATOM 1504 C C . GLU A 1 195 ? -3.441 12.171 -4.556 1.00 91.06 195 GLU A C 1
ATOM 1506 O O . GLU A 1 195 ? -2.394 12.288 -3.930 1.00 91.06 195 GLU A O 1
ATOM 1511 N N . TYR A 1 196 ? -3.954 10.973 -4.842 1.00 93.62 196 TYR A N 1
ATOM 1512 C CA . TYR A 1 196 ? -3.453 9.720 -4.277 1.00 93.62 196 TYR A CA 1
ATOM 1513 C C . TYR A 1 196 ? -2.569 8.913 -5.239 1.00 93.62 196 TYR A C 1
ATOM 1515 O O . TYR A 1 196 ? -1.816 8.046 -4.794 1.00 93.62 196 TYR A O 1
ATOM 1523 N N . MET A 1 197 ? -2.608 9.180 -6.551 1.00 92.88 197 MET A N 1
ATOM 1524 C CA . MET A 1 197 ? -1.904 8.357 -7.555 1.00 92.88 197 MET A CA 1
ATOM 1525 C C . MET A 1 197 ? -0.381 8.351 -7.411 1.00 92.88 197 MET A C 1
ATOM 1527 O O . MET A 1 197 ? 0.286 7.411 -7.845 1.00 92.88 197 MET A O 1
ATOM 1531 N N . HIS A 1 198 ? 0.185 9.400 -6.821 1.00 93.50 198 HIS A N 1
ATOM 1532 C CA . HIS A 1 198 ? 1.622 9.489 -6.601 1.00 93.50 198 HIS A CA 1
ATOM 1533 C C . HIS A 1 198 ? 2.105 8.556 -5.471 1.00 93.50 198 HIS A C 1
ATOM 1535 O O . HIS A 1 198 ? 3.275 8.176 -5.465 1.00 93.50 198 HIS A O 1
ATOM 1541 N N . ILE A 1 199 ? 1.224 8.124 -4.558 1.00 95.50 199 ILE A N 1
ATOM 1542 C CA . ILE A 1 199 ? 1.591 7.343 -3.364 1.00 95.50 199 ILE A CA 1
ATOM 1543 C C . ILE A 1 199 ? 2.205 5.972 -3.716 1.00 95.50 199 ILE A C 1
ATOM 1545 O O . ILE A 1 199 ? 3.310 5.692 -3.245 1.00 95.50 199 ILE A O 1
ATOM 1549 N N . PRO A 1 200 ? 1.605 5.122 -4.581 1.00 96.56 200 PRO A N 1
ATOM 1550 C CA . PRO A 1 200 ? 2.249 3.870 -4.993 1.00 96.56 200 PRO A CA 1
ATOM 1551 C C . PRO A 1 200 ? 3.623 4.082 -5.644 1.00 96.56 200 PRO A C 1
ATOM 1553 O O . PRO A 1 200 ? 4.536 3.284 -5.436 1.00 96.56 200 PRO A O 1
ATOM 1556 N N . LEU A 1 201 ? 3.797 5.171 -6.403 1.00 95.31 201 LEU A N 1
ATOM 1557 C CA . LEU A 1 201 ? 5.080 5.504 -7.025 1.00 95.31 201 LEU A CA 1
ATOM 1558 C C . LEU A 1 201 ? 6.132 5.859 -5.968 1.00 95.31 201 LEU A C 1
ATOM 1560 O O . LEU A 1 201 ? 7.265 5.385 -6.058 1.00 95.31 201 LEU A O 1
ATOM 1564 N N . LEU A 1 202 ? 5.757 6.641 -4.949 1.00 95.12 202 LEU A N 1
ATOM 1565 C CA . LEU A 1 202 ? 6.625 6.942 -3.810 1.00 95.12 202 LEU A CA 1
ATOM 1566 C C . LEU A 1 202 ? 7.045 5.665 -3.075 1.00 95.12 202 LEU A C 1
ATOM 1568 O O . LEU A 1 202 ? 8.233 5.492 -2.818 1.00 95.12 202 LEU A O 1
ATOM 1572 N N . ILE A 1 203 ? 6.113 4.744 -2.805 1.00 96.44 203 ILE A N 1
ATOM 1573 C CA . ILE A 1 203 ? 6.421 3.465 -2.143 1.00 96.44 203 ILE A CA 1
ATOM 1574 C C . ILE A 1 203 ? 7.429 2.649 -2.961 1.00 96.44 203 ILE A C 1
ATOM 1576 O O . ILE A 1 203 ? 8.400 2.148 -2.396 1.00 96.44 203 ILE A O 1
ATOM 1580 N N . ILE A 1 204 ? 7.246 2.547 -4.285 1.00 95.44 204 ILE A N 1
ATOM 1581 C CA . ILE A 1 204 ? 8.213 1.874 -5.169 1.00 95.44 204 ILE A CA 1
ATOM 1582 C C . ILE A 1 204 ? 9.591 2.526 -5.014 1.00 95.44 204 ILE A C 1
ATOM 1584 O O . ILE A 1 204 ? 10.576 1.836 -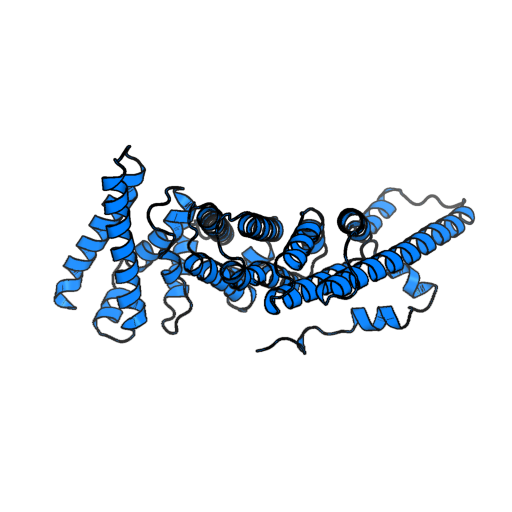4.760 1.00 95.44 204 ILE A O 1
ATOM 1588 N N . MET A 1 205 ? 9.674 3.853 -5.119 1.00 93.38 205 MET A N 1
ATOM 1589 C CA . MET A 1 205 ? 10.948 4.570 -5.018 1.00 93.38 205 MET A CA 1
ATOM 1590 C C . MET A 1 205 ? 11.621 4.418 -3.652 1.00 93.38 205 MET A C 1
ATOM 1592 O O . MET A 1 205 ? 12.838 4.244 -3.600 1.00 93.38 205 MET A O 1
ATOM 1596 N N . LEU A 1 206 ? 10.855 4.470 -2.559 1.00 93.06 206 LEU A N 1
ATOM 1597 C CA . LEU A 1 206 ? 11.357 4.234 -1.206 1.00 93.06 206 LEU A CA 1
ATOM 1598 C C . LEU A 1 206 ? 11.902 2.817 -1.072 1.00 93.06 206 LEU A C 1
ATOM 1600 O O . LEU A 1 206 ? 13.024 2.633 -0.612 1.00 93.06 206 LEU A O 1
ATOM 1604 N N . HIS A 1 207 ? 11.172 1.822 -1.567 1.00 93.00 207 HIS A N 1
ATOM 1605 C CA . HIS A 1 207 ? 11.627 0.443 -1.514 1.00 93.00 207 HIS A CA 1
ATOM 1606 C C . HIS A 1 207 ? 12.948 0.233 -2.270 1.00 93.00 207 HIS A C 1
ATOM 1608 O O . HIS A 1 207 ? 13.839 -0.423 -1.745 1.00 93.00 207 HIS A O 1
ATOM 1614 N N . PHE A 1 208 ? 13.146 0.869 -3.429 1.00 90.00 208 PHE A N 1
ATOM 1615 C CA . PHE A 1 208 ? 14.436 0.846 -4.137 1.00 90.00 208 PHE A CA 1
ATOM 1616 C C . PHE A 1 208 ? 15.588 1.525 -3.387 1.00 90.00 208 PHE A C 1
ATOM 1618 O O . PHE A 1 208 ? 16.750 1.225 -3.659 1.00 90.00 208 PHE A O 1
ATOM 1625 N N . ARG A 1 209 ? 15.301 2.460 -2.475 1.00 87.94 209 ARG A N 1
ATOM 1626 C CA . ARG A 1 209 ? 16.331 3.063 -1.615 1.00 87.94 209 ARG A CA 1
ATOM 1627 C C . ARG A 1 209 ? 16.748 2.116 -0.504 1.00 87.94 209 ARG A C 1
ATOM 1629 O O . ARG A 1 209 ? 17.936 2.023 -0.217 1.00 87.94 209 ARG A O 1
ATOM 1636 N N . CYS A 1 210 ? 15.782 1.422 0.089 1.00 84.81 210 CYS A N 1
ATOM 1637 C CA . CYS A 1 210 ? 16.030 0.479 1.176 1.00 84.81 210 CYS A CA 1
ATOM 1638 C C . CYS A 1 210 ? 16.619 -0.837 0.651 1.00 84.81 210 CYS A C 1
ATOM 1640 O O . CYS A 1 210 ? 17.421 -1.482 1.321 1.00 84.81 210 CYS A O 1
ATOM 1642 N N . CYS A 1 211 ? 16.262 -1.216 -0.575 1.00 80.81 211 CYS A N 1
ATOM 1643 C CA . CYS A 1 211 ? 16.665 -2.461 -1.208 1.00 80.81 211 CYS A CA 1
ATOM 1644 C C . CYS A 1 211 ? 17.570 -2.164 -2.395 1.00 80.81 211 CYS A C 1
ATOM 1646 O O . CYS A 1 211 ? 17.127 -1.930 -3.520 1.00 80.81 211 CYS A O 1
ATOM 1648 N N . ILE A 1 212 ? 18.874 -2.198 -2.140 1.00 66.06 212 ILE A N 1
ATOM 1649 C CA . ILE A 1 212 ? 19.880 -2.144 -3.197 1.00 66.06 212 ILE A CA 1
ATOM 1650 C C . ILE A 1 212 ? 19.858 -3.505 -3.895 1.00 66.06 212 ILE A C 1
ATOM 1652 O O . ILE A 1 212 ? 20.459 -4.460 -3.409 1.00 66.06 212 ILE A O 1
ATOM 1656 N N . GLY A 1 213 ? 19.138 -3.633 -5.011 1.00 70.56 213 GLY A N 1
ATOM 1657 C CA . GLY A 1 213 ? 19.003 -4.948 -5.629 1.00 70.56 213 GLY A CA 1
ATOM 1658 C C . GLY A 1 213 ? 18.607 -4.961 -7.096 1.00 70.56 213 GLY A C 1
ATOM 1659 O O . GLY A 1 213 ? 17.579 -4.414 -7.495 1.00 70.56 213 GLY A O 1
ATOM 1660 N N . TYR A 1 214 ? 19.386 -5.718 -7.870 1.00 79.69 214 TYR A N 1
ATOM 1661 C CA . TYR A 1 214 ? 18.987 -6.273 -9.164 1.00 79.69 214 TYR A CA 1
ATOM 1662 C C . TYR A 1 214 ? 17.630 -6.992 -9.071 1.00 79.69 214 TYR A C 1
ATOM 1664 O O . TYR A 1 214 ? 16.813 -6.879 -9.979 1.00 79.69 214 TYR A O 1
ATOM 1672 N N . ASP A 1 215 ? 17.348 -7.660 -7.949 1.00 83.62 215 ASP A N 1
ATOM 1673 C CA . ASP A 1 215 ? 16.108 -8.414 -7.747 1.00 83.62 215 ASP A CA 1
ATOM 1674 C C . ASP A 1 215 ? 14.863 -7.520 -7.721 1.00 83.62 215 ASP A C 1
ATOM 1676 O O . ASP A 1 215 ? 13.844 -7.871 -8.314 1.00 83.62 215 ASP A O 1
ATOM 1680 N N . CYS A 1 216 ? 14.953 -6.328 -7.122 1.00 86.38 216 CYS A N 1
ATOM 1681 C CA . CYS A 1 216 ? 13.863 -5.348 -7.138 1.00 86.38 216 CYS A CA 1
ATOM 1682 C C . CYS A 1 216 ? 13.561 -4.887 -8.570 1.00 86.38 216 CYS A C 1
ATOM 1684 O O . CYS A 1 216 ? 12.406 -4.845 -8.995 1.00 86.38 216 CYS A O 1
ATOM 1686 N N . MET A 1 217 ? 14.607 -4.606 -9.355 1.00 87.50 217 MET A N 1
ATOM 1687 C CA . MET A 1 217 ? 14.445 -4.271 -10.771 1.00 87.50 217 MET A CA 1
ATOM 1688 C C . MET A 1 217 ? 13.886 -5.437 -11.583 1.00 87.50 217 MET A C 1
ATOM 1690 O O . MET A 1 217 ? 13.060 -5.210 -12.462 1.00 87.50 217 MET A O 1
ATOM 1694 N N . ALA A 1 218 ? 14.300 -6.671 -11.293 1.00 86.44 218 ALA A N 1
ATOM 1695 C CA . ALA A 1 218 ? 13.800 -7.860 -11.971 1.00 86.44 218 ALA A CA 1
ATOM 1696 C C . ALA A 1 218 ? 12.315 -8.088 -11.705 1.00 86.44 218 ALA A C 1
ATOM 1698 O O . ALA A 1 218 ? 11.565 -8.337 -12.651 1.00 86.44 218 ALA A O 1
ATOM 1699 N N . GLN A 1 219 ? 11.880 -7.928 -10.453 1.00 88.50 219 GLN A N 1
ATOM 1700 C CA . GLN A 1 219 ? 10.461 -7.929 -10.114 1.00 88.50 219 GLN A CA 1
ATOM 1701 C C . GLN A 1 219 ? 9.737 -6.840 -10.899 1.00 88.50 219 GLN A C 1
ATOM 1703 O O . GLN A 1 219 ? 8.789 -7.140 -11.618 1.00 88.50 219 GLN A O 1
ATOM 1708 N N . LEU A 1 220 ? 10.215 -5.595 -10.840 1.00 90.56 220 LEU A N 1
ATOM 1709 C CA . LEU A 1 220 ? 9.550 -4.468 -11.483 1.00 90.56 220 LEU A CA 1
ATOM 1710 C C . LEU A 1 220 ? 9.450 -4.626 -13.012 1.00 90.56 220 LEU A C 1
ATOM 1712 O O . LEU A 1 220 ? 8.387 -4.387 -13.583 1.00 90.56 220 LEU A O 1
ATOM 1716 N N . ALA A 1 221 ? 10.519 -5.082 -13.668 1.00 88.62 221 ALA A N 1
ATOM 1717 C CA . ALA A 1 221 ? 10.569 -5.326 -15.111 1.00 88.62 221 ALA A CA 1
ATOM 1718 C C . ALA A 1 221 ? 9.629 -6.454 -15.570 1.00 88.62 221 ALA A C 1
ATOM 1720 O O . ALA A 1 221 ? 9.279 -6.511 -16.746 1.00 88.62 221 ALA A O 1
ATOM 1721 N N . SER A 1 222 ? 9.208 -7.334 -14.656 1.00 88.69 222 SER A N 1
ATOM 1722 C CA . SER A 1 222 ? 8.199 -8.367 -14.927 1.00 88.69 222 SER A CA 1
ATOM 1723 C C . SER A 1 222 ? 6.752 -7.867 -14.803 1.00 88.69 222 SER A C 1
ATOM 1725 O O . SER A 1 222 ? 5.814 -8.625 -15.042 1.00 88.69 222 SER A O 1
ATOM 1727 N N . THR A 1 223 ? 6.553 -6.597 -14.437 1.00 93.75 223 THR A N 1
ATOM 1728 C CA . THR A 1 223 ? 5.228 -5.989 -14.252 1.00 93.75 223 THR A CA 1
ATOM 1729 C C . THR A 1 223 ? 4.841 -5.050 -15.395 1.00 93.75 223 THR A C 1
ATOM 1731 O O . THR A 1 223 ? 5.615 -4.772 -16.308 1.00 93.75 223 THR A O 1
ATOM 1734 N N . ARG A 1 224 ? 3.633 -4.482 -15.301 1.00 93.31 224 ARG A N 1
ATOM 1735 C CA . ARG A 1 224 ? 3.104 -3.464 -16.220 1.00 93.31 224 ARG A CA 1
ATOM 1736 C C . ARG A 1 224 ? 3.504 -2.028 -15.862 1.00 93.31 224 ARG A C 1
ATOM 1738 O O . ARG A 1 224 ? 2.919 -1.098 -16.415 1.00 93.31 224 ARG A O 1
ATOM 1745 N N . ILE A 1 225 ? 4.465 -1.809 -14.956 1.00 94.19 225 ILE A N 1
ATOM 1746 C CA . ILE A 1 225 ? 4.740 -0.464 -14.419 1.00 94.19 225 ILE A CA 1
ATOM 1747 C C . ILE A 1 225 ? 4.979 0.592 -15.507 1.00 94.19 225 ILE A C 1
ATOM 1749 O O . ILE A 1 225 ? 4.462 1.694 -15.384 1.00 94.19 225 ILE A O 1
ATOM 1753 N N . ILE A 1 226 ? 5.688 0.258 -16.592 1.00 91.25 226 ILE A N 1
ATOM 1754 C CA . ILE A 1 226 ? 6.005 1.210 -17.668 1.00 91.25 226 ILE A CA 1
ATOM 1755 C C . ILE A 1 226 ? 4.715 1.697 -18.330 1.00 91.25 226 ILE A C 1
ATOM 1757 O O . ILE A 1 226 ? 4.460 2.896 -18.385 1.00 91.25 226 ILE A O 1
ATOM 1761 N N . THR A 1 227 ? 3.858 0.758 -18.736 1.00 91.75 227 THR A N 1
ATOM 1762 C CA . THR A 1 227 ? 2.555 1.064 -19.343 1.00 91.75 227 THR A CA 1
ATOM 1763 C C . THR A 1 227 ? 1.620 1.801 -18.378 1.00 91.75 227 THR A C 1
ATOM 1765 O O . THR A 1 227 ? 0.865 2.676 -18.793 1.00 91.75 227 THR A O 1
ATOM 1768 N N . LEU A 1 228 ? 1.684 1.510 -17.072 1.00 93.06 228 LEU A N 1
ATOM 1769 C CA . LEU A 1 228 ? 0.851 2.179 -16.067 1.00 93.06 228 LEU A CA 1
ATOM 1770 C C . LEU A 1 228 ? 1.314 3.612 -15.796 1.00 93.06 228 LEU A C 1
ATOM 1772 O O . LEU A 1 228 ? 0.474 4.504 -15.731 1.00 93.06 228 LEU A O 1
ATOM 1776 N N . VAL A 1 229 ? 2.623 3.857 -15.684 1.00 91.88 229 VAL A N 1
ATOM 1777 C CA . VAL A 1 229 ? 3.195 5.211 -15.553 1.00 91.88 229 VAL A CA 1
ATOM 1778 C C . VAL A 1 229 ? 2.880 6.042 -16.790 1.00 91.88 229 VAL A C 1
ATOM 1780 O O . VAL A 1 229 ? 2.562 7.226 -16.705 1.00 91.88 229 VAL A O 1
ATOM 1783 N N . GLU A 1 230 ? 2.910 5.415 -17.957 1.00 89.12 230 GLU A N 1
ATOM 1784 C CA . GLU A 1 230 ? 2.547 6.040 -19.215 1.00 89.12 230 GLU A CA 1
ATOM 1785 C C . GLU A 1 230 ? 1.068 6.400 -19.258 1.00 89.12 230 GLU A C 1
ATOM 1787 O O . GLU A 1 230 ? 0.741 7.579 -19.441 1.00 89.12 230 GLU A O 1
ATOM 1792 N N . ARG A 1 231 ? 0.160 5.469 -18.969 1.00 90.69 231 ARG A N 1
ATOM 1793 C CA . ARG A 1 231 ? -1.269 5.771 -18.800 1.00 90.69 231 ARG A CA 1
ATOM 1794 C C . ARG A 1 231 ? -1.501 6.884 -17.769 1.00 90.69 231 ARG A C 1
ATOM 1796 O O . ARG A 1 231 ? -2.224 7.834 -18.070 1.00 90.69 231 ARG A O 1
ATOM 1803 N N . LEU A 1 232 ? -0.832 6.830 -16.616 1.00 90.94 232 LEU A N 1
ATOM 1804 C CA . LEU A 1 232 ? -0.909 7.848 -15.566 1.00 90.94 232 LEU A CA 1
ATOM 1805 C C . LEU A 1 232 ? -0.521 9.233 -16.094 1.00 90.94 232 LEU A C 1
ATOM 1807 O O . LEU A 1 232 ? -1.279 10.184 -15.946 1.00 90.94 232 LEU A O 1
ATOM 1811 N N . LEU A 1 233 ? 0.621 9.344 -16.770 1.00 90.12 233 LEU A N 1
ATOM 1812 C CA . LEU A 1 233 ? 1.111 10.599 -17.336 1.00 90.12 233 LEU A CA 1
ATOM 1813 C C . LEU A 1 233 ? 0.231 11.151 -18.467 1.00 90.12 233 LEU A C 1
ATOM 1815 O O . LEU A 1 233 ? 0.343 12.333 -18.775 1.00 90.12 233 LEU A O 1
ATOM 1819 N N . THR A 1 234 ? -0.619 10.332 -19.094 1.00 88.94 234 THR A N 1
ATOM 1820 C CA . THR A 1 234 ? -1.641 10.829 -20.035 1.00 88.94 234 THR A CA 1
ATOM 1821 C C . THR A 1 234 ? -2.875 11.334 -19.317 1.00 88.94 234 THR A C 1
ATOM 1823 O O . THR A 1 234 ? -3.359 12.414 -19.639 1.00 88.94 234 THR A O 1
ATOM 1826 N N . ILE A 1 235 ? -3.379 10.577 -18.343 1.00 89.94 235 ILE A N 1
ATOM 1827 C CA . ILE A 1 235 ? -4.615 10.933 -17.639 1.00 89.94 235 ILE A CA 1
ATOM 1828 C C . ILE A 1 235 ? -4.385 12.142 -16.719 1.00 89.94 235 ILE A C 1
ATOM 1830 O O . ILE A 1 235 ? -5.238 13.020 -16.630 1.00 89.94 235 ILE A O 1
ATOM 1834 N N . TYR A 1 236 ? -3.216 12.216 -16.079 1.00 90.00 236 TYR A N 1
ATOM 1835 C CA . TYR A 1 236 ? -2.884 13.183 -15.029 1.00 90.00 236 TYR A CA 1
ATOM 1836 C C . TYR A 1 236 ? -1.706 14.087 -15.412 1.00 90.00 236 TYR A C 1
ATOM 1838 O O . TYR A 1 236 ? -0.926 14.502 -14.560 1.00 90.00 236 TYR A O 1
ATOM 1846 N N . ALA A 1 237 ? -1.567 14.420 -16.700 1.00 89.44 237 ALA A N 1
ATOM 1847 C CA . ALA A 1 237 ? -0.477 15.262 -17.209 1.00 89.44 237 ALA A CA 1
ATOM 1848 C C . ALA A 1 237 ? -0.400 16.658 -16.553 1.00 89.44 237 ALA A C 1
ATOM 1850 O O . ALA A 1 237 ? 0.653 17.297 -16.586 1.00 89.44 237 ALA A O 1
ATOM 1851 N N . SER A 1 238 ? -1.519 17.145 -16.009 1.00 89.19 238 SER A N 1
ATOM 1852 C CA . SER A 1 238 ? -1.631 18.432 -15.317 1.00 89.19 238 SER A CA 1
ATOM 1853 C C . SER A 1 238 ? -1.314 18.362 -13.823 1.00 89.19 238 SER A C 1
ATOM 1855 O O . SER A 1 238 ? -1.136 19.410 -13.210 1.00 89.19 238 SER A O 1
ATOM 1857 N N . ASP A 1 239 ? -1.266 17.167 -13.228 1.00 91.56 239 ASP A N 1
ATOM 1858 C CA . ASP A 1 239 ? -0.974 16.997 -11.806 1.00 91.56 239 ASP A CA 1
ATOM 1859 C C . ASP A 1 239 ? 0.541 16.945 -11.579 1.00 91.56 239 ASP A C 1
ATOM 1861 O O . ASP A 1 239 ? 1.234 16.020 -12.013 1.00 91.56 239 ASP A O 1
ATOM 1865 N N . GLU A 1 240 ? 1.078 17.961 -10.904 1.00 91.56 240 GLU A N 1
ATOM 1866 C CA . GLU A 1 240 ? 2.521 18.089 -10.713 1.00 91.56 240 GLU A CA 1
ATOM 1867 C C . GLU A 1 240 ? 3.117 16.949 -9.875 1.00 91.56 240 GLU A C 1
ATOM 1869 O O . GLU A 1 240 ? 4.217 16.488 -10.186 1.00 91.56 240 GLU A O 1
ATOM 1874 N N . ARG A 1 241 ? 2.394 16.446 -8.866 1.00 91.38 241 ARG A N 1
ATOM 1875 C CA . ARG A 1 241 ? 2.881 15.364 -7.995 1.00 91.38 241 ARG A CA 1
ATOM 1876 C C . ARG A 1 241 ? 3.006 14.062 -8.778 1.00 91.38 241 ARG A C 1
ATOM 1878 O O . ARG A 1 241 ? 4.030 13.385 -8.687 1.00 91.38 241 ARG A O 1
ATOM 1885 N N . CYS A 1 242 ? 2.006 13.743 -9.598 1.00 89.81 242 CYS A N 1
ATOM 1886 C CA . CYS A 1 242 ? 2.018 12.573 -10.473 1.00 89.81 242 CYS A CA 1
ATOM 1887 C C . CYS A 1 242 ? 3.144 12.654 -11.504 1.00 89.81 242 CYS A C 1
ATOM 1889 O O . CYS A 1 242 ? 3.869 11.676 -11.710 1.00 89.81 242 CYS A O 1
ATOM 1891 N N . VAL A 1 243 ? 3.307 13.816 -12.144 1.00 91.62 243 VAL A N 1
ATOM 1892 C CA . VAL A 1 243 ? 4.348 14.027 -13.156 1.00 91.62 243 VAL A CA 1
ATOM 1893 C C . VAL A 1 243 ? 5.744 13.921 -12.546 1.00 91.62 243 VAL A C 1
ATOM 1895 O O . VAL A 1 243 ? 6.617 13.279 -13.133 1.00 91.62 243 VAL A O 1
ATOM 1898 N N . GLU A 1 244 ? 5.953 14.507 -11.369 1.00 92.69 244 GLU A N 1
ATOM 1899 C CA . GLU A 1 244 ? 7.233 14.453 -10.667 1.00 92.69 244 GLU A CA 1
ATOM 1900 C C . GLU A 1 244 ? 7.571 13.029 -10.211 1.00 92.69 244 GLU A C 1
ATOM 1902 O O . GLU A 1 244 ? 8.634 12.515 -10.564 1.00 92.69 244 GLU A O 1
ATOM 1907 N N . ALA A 1 245 ? 6.652 12.344 -9.521 1.00 92.19 245 ALA A N 1
ATOM 1908 C CA . ALA A 1 245 ? 6.869 10.970 -9.064 1.00 92.19 245 ALA A CA 1
ATOM 1909 C C . ALA A 1 245 ? 7.132 10.005 -10.237 1.00 92.19 245 ALA A C 1
ATOM 1911 O O . ALA A 1 245 ? 8.032 9.166 -10.174 1.00 92.19 245 ALA A O 1
ATOM 1912 N N . SER A 1 246 ? 6.412 10.171 -11.351 1.00 92.62 246 SER A N 1
ATOM 1913 C CA . SER A 1 246 ? 6.638 9.398 -12.581 1.00 92.62 246 SER A CA 1
ATOM 1914 C C . SER A 1 246 ? 8.008 9.679 -13.200 1.00 92.62 246 SER A C 1
ATOM 1916 O O . SER A 1 246 ? 8.712 8.759 -13.618 1.00 92.62 246 SER A O 1
ATOM 1918 N N . GLY A 1 247 ? 8.415 10.952 -13.245 1.00 91.25 247 GLY A N 1
ATOM 1919 C CA . GLY A 1 247 ? 9.726 11.358 -13.745 1.00 91.25 247 GLY A CA 1
ATOM 1920 C C . GLY A 1 247 ? 10.869 10.765 -12.921 1.00 91.25 247 GLY A C 1
ATOM 1921 O O . GLY A 1 247 ? 11.833 10.246 -13.487 1.00 91.25 247 GLY A O 1
ATOM 1922 N N . GLN A 1 248 ? 10.745 10.781 -11.594 1.00 91.94 248 GLN A N 1
ATOM 1923 C CA . GLN A 1 248 ? 11.723 10.180 -10.688 1.00 91.94 248 GLN A CA 1
ATOM 1924 C C . GLN A 1 248 ? 11.806 8.659 -10.862 1.00 91.94 248 GLN A C 1
ATOM 1926 O O . GLN A 1 248 ? 12.910 8.112 -10.948 1.00 91.94 248 GLN A O 1
ATOM 1931 N N . LEU A 1 249 ? 10.665 7.981 -11.015 1.00 91.12 249 LEU A N 1
ATOM 1932 C CA . LEU A 1 249 ? 10.630 6.548 -11.297 1.00 91.12 249 LEU A CA 1
ATOM 1933 C C . LEU A 1 249 ? 11.290 6.207 -12.644 1.00 91.12 249 LEU A C 1
ATOM 1935 O O . LEU A 1 249 ? 12.053 5.247 -12.730 1.00 91.12 249 LEU A O 1
ATOM 1939 N N . HIS A 1 250 ? 11.092 7.013 -13.690 1.00 89.81 250 HIS A N 1
ATOM 1940 C CA . HIS A 1 250 ? 11.805 6.827 -14.960 1.00 89.81 250 HIS A CA 1
ATOM 1941 C C . HIS A 1 250 ? 13.313 7.024 -14.836 1.00 89.81 250 HIS A C 1
ATOM 1943 O O . HIS A 1 250 ? 14.074 6.280 -15.452 1.00 89.81 250 HIS A O 1
ATOM 1949 N N . VAL A 1 251 ? 13.770 7.999 -14.045 1.00 90.38 251 VAL A N 1
ATOM 1950 C CA . VAL A 1 251 ? 15.205 8.164 -13.767 1.00 90.38 251 VAL A CA 1
ATOM 1951 C C . VAL A 1 251 ? 15.752 6.919 -13.070 1.00 90.38 251 VAL A C 1
ATOM 1953 O O . VAL A 1 251 ? 16.824 6.437 -13.436 1.00 90.38 251 VAL A O 1
ATOM 1956 N N . LEU A 1 252 ? 15.012 6.375 -12.104 1.00 89.88 252 LEU A N 1
ATOM 1957 C CA . LEU A 1 252 ? 15.376 5.154 -11.393 1.00 89.88 252 LEU A CA 1
ATOM 1958 C C . LEU A 1 252 ? 15.461 3.941 -12.333 1.00 89.88 252 LEU A C 1
ATOM 1960 O O . LEU A 1 252 ? 16.464 3.228 -12.318 1.00 89.88 252 LEU A O 1
ATOM 1964 N N . ILE A 1 253 ? 14.464 3.743 -13.198 1.00 89.31 253 ILE A N 1
ATOM 1965 C CA . ILE A 1 253 ? 14.469 2.683 -14.217 1.00 89.31 253 ILE A CA 1
ATOM 1966 C C . ILE A 1 253 ? 15.645 2.880 -15.179 1.00 89.31 253 ILE A C 1
ATOM 1968 O O . ILE A 1 253 ? 16.411 1.949 -15.414 1.00 89.31 253 ILE A O 1
ATOM 1972 N N . GLY A 1 254 ? 15.843 4.105 -15.671 1.00 88.81 254 GLY A N 1
ATOM 1973 C CA . GLY A 1 254 ? 16.913 4.470 -16.596 1.00 88.81 254 GLY A CA 1
ATOM 1974 C C . GLY A 1 254 ? 18.312 4.161 -16.059 1.00 88.81 254 GLY A C 1
ATOM 1975 O O . GLY A 1 254 ? 19.145 3.618 -16.784 1.00 88.81 254 GLY A O 1
ATOM 1976 N N . LYS A 1 255 ? 18.561 4.434 -14.770 1.00 88.00 255 LYS A N 1
ATOM 1977 C CA . LYS A 1 255 ? 19.824 4.087 -14.090 1.00 88.00 255 LYS A CA 1
ATOM 1978 C C . LYS A 1 255 ? 20.099 2.579 -14.087 1.00 88.00 255 LYS A C 1
ATOM 1980 O O . LYS A 1 255 ? 21.257 2.173 -14.091 1.00 88.00 255 LYS A O 1
ATOM 1985 N N . ASN A 1 256 ? 19.051 1.760 -14.109 1.00 87.50 256 ASN A N 1
ATOM 1986 C CA . ASN A 1 256 ? 19.144 0.306 -14.068 1.00 87.50 256 ASN A CA 1
ATOM 1987 C C . ASN A 1 256 ? 19.116 -0.361 -15.456 1.00 87.50 256 ASN A C 1
ATOM 1989 O O . ASN A 1 256 ? 19.305 -1.572 -15.548 1.00 87.50 256 ASN A O 1
ATOM 1993 N N . LEU A 1 257 ? 18.969 0.396 -16.551 1.00 87.50 257 LEU A N 1
ATOM 1994 C CA . LEU A 1 257 ? 19.051 -0.145 -17.920 1.00 87.50 257 LEU A CA 1
ATOM 1995 C C . LEU A 1 257 ? 20.436 -0.700 -18.283 1.00 87.50 257 LEU A C 1
ATOM 1997 O O . LEU A 1 257 ? 20.566 -1.449 -19.248 1.00 87.50 257 LEU A O 1
ATOM 2001 N N . VAL A 1 258 ? 21.454 -0.396 -17.472 1.00 84.19 258 VAL A N 1
ATOM 2002 C CA . VAL A 1 258 ? 22.789 -1.000 -17.563 1.00 84.19 258 VAL A CA 1
ATOM 2003 C C . VAL A 1 258 ? 22.763 -2.528 -17.447 1.00 84.19 258 VAL A C 1
ATOM 2005 O O . VAL A 1 258 ? 23.689 -3.199 -17.900 1.00 84.19 258 VAL A O 1
ATOM 2008 N N . TYR A 1 259 ? 21.721 -3.107 -16.852 1.00 83.62 259 TYR A N 1
ATOM 2009 C CA . TYR A 1 259 ? 21.544 -4.551 -16.815 1.00 83.62 259 TYR A CA 1
ATOM 2010 C C . TYR A 1 259 ? 20.724 -5.001 -18.025 1.00 83.62 259 TYR A C 1
ATOM 2012 O O . TYR A 1 259 ? 19.532 -4.711 -18.150 1.00 83.62 259 TYR A O 1
ATOM 2020 N N . ARG A 1 260 ? 21.356 -5.789 -18.900 1.00 81.62 260 ARG A N 1
ATOM 2021 C CA . ARG A 1 260 ? 20.776 -6.248 -20.172 1.00 81.62 260 ARG A CA 1
ATOM 2022 C C . ARG A 1 260 ? 19.414 -6.937 -20.022 1.00 81.62 260 ARG A C 1
ATOM 2024 O O . ARG A 1 260 ? 18.548 -6.784 -20.879 1.00 81.62 260 ARG A O 1
ATOM 2031 N N . ARG A 1 261 ? 19.199 -7.658 -18.914 1.00 83.06 261 ARG A N 1
ATOM 2032 C CA . ARG A 1 261 ? 17.927 -8.341 -18.613 1.00 83.06 261 ARG A CA 1
ATOM 2033 C C . ARG A 1 261 ? 16.746 -7.376 -18.456 1.00 83.06 261 ARG A C 1
ATOM 2035 O O . ARG A 1 261 ? 15.616 -7.791 -18.680 1.00 83.06 261 ARG A O 1
ATOM 2042 N N . PHE A 1 262 ? 16.993 -6.113 -18.109 1.00 83.88 262 PHE A N 1
ATOM 2043 C CA . PHE A 1 262 ? 15.953 -5.084 -17.984 1.00 83.88 262 PHE A CA 1
ATOM 2044 C C . PHE A 1 262 ? 15.804 -4.251 -19.253 1.00 83.88 262 PHE A C 1
ATOM 2046 O O . PHE A 1 262 ? 14.702 -3.795 -19.549 1.00 83.88 262 PHE A O 1
ATOM 2053 N N . LEU A 1 263 ? 16.878 -4.102 -20.033 1.00 85.12 263 LEU A N 1
ATOM 2054 C CA . LEU A 1 263 ? 16.856 -3.350 -21.285 1.00 85.12 263 LEU A CA 1
ATOM 2055 C C . LEU A 1 263 ? 15.771 -3.868 -22.242 1.00 85.12 263 LEU A C 1
ATOM 2057 O O . LEU A 1 263 ? 14.974 -3.076 -22.741 1.00 85.12 263 LEU A O 1
ATOM 2061 N N . LEU A 1 264 ? 15.695 -5.186 -22.465 1.00 85.69 264 LEU A N 1
ATOM 2062 C CA . LEU A 1 264 ? 14.748 -5.765 -23.428 1.00 85.69 264 LEU A CA 1
ATOM 2063 C C . LEU A 1 264 ? 13.271 -5.606 -23.006 1.00 85.69 264 LEU A C 1
ATOM 2065 O O . LEU A 1 264 ? 12.513 -5.054 -23.806 1.00 85.69 264 LEU A O 1
ATOM 2069 N N . PRO A 1 265 ? 12.838 -6.000 -21.786 1.00 86.50 265 PRO A N 1
ATOM 2070 C CA . PRO A 1 265 ? 11.443 -5.823 -21.371 1.00 86.50 265 PRO A CA 1
ATOM 2071 C C . PRO A 1 265 ? 10.999 -4.358 -21.357 1.00 86.50 265 PRO A C 1
ATOM 2073 O O . PRO A 1 265 ? 9.909 -4.042 -21.829 1.00 86.50 265 PRO A O 1
ATOM 2076 N N . VAL A 1 266 ? 11.857 -3.449 -20.873 1.00 87.19 266 VAL A N 1
ATOM 2077 C CA . VAL A 1 266 ? 11.531 -2.016 -20.834 1.00 87.19 266 VAL A CA 1
ATOM 2078 C C . VAL A 1 266 ? 11.417 -1.450 -22.249 1.00 87.19 266 VAL A C 1
ATOM 2080 O O . VAL A 1 266 ? 10.507 -0.672 -22.514 1.00 87.19 266 VAL A O 1
ATOM 2083 N N . THR A 1 267 ? 12.278 -1.875 -23.177 1.00 88.75 267 THR A N 1
ATOM 2084 C CA . THR A 1 267 ? 12.186 -1.460 -24.586 1.00 88.75 267 THR A CA 1
ATOM 2085 C C . THR A 1 267 ? 10.860 -1.876 -25.206 1.00 88.75 267 THR A C 1
ATOM 2087 O O . THR A 1 267 ? 10.210 -1.043 -25.828 1.00 88.75 267 THR A O 1
ATOM 2090 N N . GLY A 1 268 ? 10.442 -3.133 -25.017 1.00 88.31 268 GLY A N 1
ATOM 2091 C CA . GLY A 1 268 ? 9.158 -3.615 -25.530 1.00 88.31 268 GLY A CA 1
ATOM 2092 C C . GLY A 1 268 ? 7.994 -2.751 -25.043 1.00 88.31 268 GLY A C 1
ATOM 2093 O O . GLY A 1 268 ? 7.241 -2.217 -25.852 1.00 88.31 268 GLY A O 1
ATOM 2094 N N . ALA A 1 269 ? 7.930 -2.511 -23.731 1.00 87.31 269 ALA A N 1
ATOM 2095 C CA . ALA A 1 269 ? 6.870 -1.704 -23.132 1.00 87.31 269 ALA A CA 1
ATOM 2096 C C . ALA A 1 269 ? 6.886 -0.226 -23.580 1.00 87.31 269 ALA A C 1
ATOM 2098 O O . ALA A 1 269 ? 5.830 0.389 -23.721 1.00 87.31 269 ALA A O 1
ATOM 2099 N N . VAL A 1 270 ? 8.064 0.365 -23.813 1.00 87.12 270 VAL A N 1
ATOM 2100 C CA . VAL A 1 270 ? 8.173 1.747 -24.316 1.00 87.12 270 VAL A CA 1
ATOM 2101 C C . VAL A 1 270 ? 7.795 1.846 -25.801 1.00 87.12 270 VAL A C 1
ATOM 2103 O O . VAL A 1 270 ? 7.135 2.794 -26.213 1.00 87.12 270 VAL A O 1
ATOM 2106 N N . LEU A 1 271 ? 8.146 0.857 -26.625 1.00 86.94 271 LEU A N 1
ATOM 2107 C CA . LEU A 1 271 ? 7.780 0.870 -28.045 1.00 86.94 271 LEU A CA 1
ATOM 2108 C C . LEU A 1 271 ? 6.265 0.762 -28.256 1.00 86.94 271 LEU A C 1
ATOM 2110 O O . LEU A 1 271 ? 5.725 1.463 -29.113 1.00 86.94 271 LEU A O 1
ATOM 2114 N N . GLU A 1 272 ? 5.578 -0.040 -27.437 1.00 84.31 272 GLU A N 1
ATOM 2115 C CA . GLU A 1 272 ? 4.111 -0.177 -27.442 1.00 84.31 272 GLU A CA 1
ATOM 2116 C C . GLU A 1 272 ? 3.372 1.143 -27.153 1.00 84.31 272 GLU A C 1
ATOM 2118 O O . GLU A 1 272 ? 2.188 1.272 -27.459 1.00 84.31 272 GLU A O 1
ATOM 2123 N N . THR A 1 273 ? 4.065 2.134 -26.592 1.00 76.69 273 THR A N 1
ATOM 2124 C CA . THR A 1 273 ? 3.474 3.351 -26.025 1.00 76.69 273 THR A CA 1
ATOM 2125 C C . THR A 1 273 ? 3.832 4.648 -26.777 1.00 76.69 273 THR A C 1
ATOM 2127 O O . THR A 1 273 ? 3.321 5.727 -26.475 1.00 76.69 273 THR A O 1
ATOM 2130 N N . SER A 1 274 ? 4.655 4.555 -27.825 1.00 63.81 274 SER A N 1
ATOM 2131 C CA . SER A 1 274 ? 5.375 5.667 -28.485 1.00 63.81 274 SER A CA 1
ATOM 2132 C C . SER A 1 274 ? 4.550 6.684 -29.316 1.00 63.81 274 SER A C 1
ATOM 2134 O O . SER A 1 274 ? 5.106 7.468 -30.084 1.00 63.81 274 SER A O 1
ATOM 2136 N N . ALA A 1 275 ? 3.227 6.776 -29.158 1.00 68.19 275 ALA A N 1
ATOM 2137 C CA . ALA A 1 275 ? 2.373 7.641 -29.992 1.00 68.19 275 ALA A CA 1
ATOM 2138 C C . ALA A 1 275 ? 2.164 9.090 -29.471 1.00 68.19 275 ALA A C 1
ATOM 2140 O O . ALA A 1 275 ? 1.148 9.711 -29.789 1.00 68.19 275 ALA A O 1
ATOM 2141 N N . ARG A 1 276 ? 3.064 9.659 -28.647 1.00 67.75 276 ARG A N 1
ATOM 2142 C CA . ARG A 1 276 ? 2.767 10.893 -27.875 1.00 67.75 276 ARG A CA 1
ATOM 2143 C C . ARG A 1 276 ? 3.454 12.181 -28.359 1.00 67.75 276 ARG A C 1
ATOM 2145 O O . ARG A 1 276 ? 4.610 12.155 -28.775 1.00 67.75 276 ARG A O 1
ATOM 2152 N N . PRO A 1 277 ? 2.794 13.351 -28.211 1.00 68.12 277 PRO A N 1
ATOM 2153 C CA . PRO A 1 277 ? 3.395 14.644 -28.530 1.00 68.12 277 PRO A CA 1
ATOM 2154 C C . PRO A 1 277 ? 4.502 15.025 -27.530 1.00 68.12 277 PRO A C 1
ATOM 2156 O O . PRO A 1 277 ? 4.269 15.175 -26.327 1.00 68.12 277 PRO A O 1
ATOM 2159 N N . SER A 1 278 ? 5.709 15.255 -28.050 1.00 72.81 278 SER A N 1
ATOM 2160 C CA . SER A 1 278 ? 6.946 15.523 -27.294 1.00 72.81 278 SER A CA 1
ATOM 2161 C C . SER A 1 278 ? 6.965 16.844 -26.506 1.00 72.81 278 SER A C 1
ATOM 2163 O O . SER A 1 278 ? 7.785 17.017 -25.603 1.00 72.81 278 SER A O 1
ATOM 2165 N N . ASN A 1 279 ? 6.054 17.778 -26.797 1.00 83.62 279 ASN A N 1
ATOM 2166 C CA . ASN A 1 279 ? 6.111 19.146 -26.263 1.00 83.62 279 ASN A CA 1
ATOM 2167 C C . ASN A 1 279 ? 5.623 19.290 -24.805 1.00 83.62 279 ASN A C 1
ATOM 2169 O O . ASN A 1 279 ? 5.852 20.325 -24.174 1.00 83.62 279 ASN A O 1
ATOM 2173 N N . THR A 1 280 ? 4.988 18.267 -24.229 1.00 87.12 280 THR A N 1
ATOM 2174 C CA . THR A 1 280 ? 4.503 18.291 -22.834 1.00 87.12 280 THR A CA 1
ATOM 2175 C C . THR A 1 280 ? 5.595 17.865 -21.837 1.00 87.12 280 THR A C 1
ATOM 2177 O O . THR A 1 280 ? 6.566 17.210 -22.216 1.00 87.12 280 THR A O 1
ATOM 2180 N N . ARG A 1 281 ? 5.472 18.210 -20.538 1.00 86.62 281 ARG A N 1
ATOM 2181 C CA . ARG A 1 281 ? 6.416 17.732 -19.490 1.00 86.62 281 ARG A CA 1
ATOM 2182 C C . ARG A 1 281 ? 6.433 16.199 -19.433 1.00 86.62 281 ARG A C 1
ATOM 2184 O O . ARG A 1 281 ? 7.511 15.614 -19.406 1.00 86.62 281 ARG A O 1
ATOM 2191 N N . ALA A 1 282 ? 5.259 15.573 -19.516 1.00 85.06 282 ALA A N 1
ATOM 2192 C CA . ALA A 1 282 ? 5.099 14.128 -19.657 1.00 85.06 282 ALA A CA 1
ATOM 2193 C C . ALA A 1 282 ? 5.802 13.578 -20.914 1.00 85.06 282 ALA A C 1
ATOM 2195 O O . ALA A 1 282 ? 6.579 12.633 -20.818 1.00 85.06 282 ALA A O 1
ATOM 2196 N N . GLY A 1 283 ? 5.602 14.207 -22.077 1.00 86.50 283 GLY A N 1
ATOM 2197 C CA . GLY A 1 283 ? 6.264 13.825 -23.329 1.00 86.50 283 GLY A CA 1
ATOM 2198 C C . GLY A 1 283 ? 7.791 13.879 -23.230 1.00 86.50 283 GLY A C 1
ATOM 2199 O O . GLY A 1 283 ? 8.470 12.944 -23.642 1.00 86.50 283 GLY A O 1
ATOM 2200 N N . ARG A 1 284 ? 8.344 14.916 -22.586 1.00 89.69 284 ARG A N 1
ATOM 2201 C CA . ARG A 1 284 ? 9.792 15.020 -22.327 1.00 89.69 284 ARG A CA 1
ATOM 2202 C C . ARG A 1 284 ? 10.321 13.907 -21.421 1.00 89.69 284 ARG A C 1
ATOM 2204 O O . ARG A 1 284 ? 11.440 13.443 -21.627 1.00 89.69 284 ARG A O 1
ATOM 2211 N N . ILE A 1 285 ? 9.539 13.487 -20.425 1.00 88.06 285 ILE A N 1
ATOM 2212 C CA . ILE A 1 285 ? 9.892 12.379 -19.528 1.00 88.06 285 ILE A CA 1
ATOM 2213 C C . ILE A 1 285 ? 9.998 11.057 -20.313 1.00 88.06 285 ILE A C 1
ATOM 2215 O O . ILE A 1 285 ? 10.956 10.312 -20.098 1.00 88.06 285 ILE A O 1
ATOM 2219 N N . PHE A 1 286 ? 9.081 10.792 -21.251 1.00 86.06 286 PHE A N 1
ATOM 2220 C CA . PHE A 1 286 ? 9.143 9.615 -22.133 1.00 86.06 286 PHE A CA 1
ATOM 2221 C C . PHE A 1 286 ? 10.290 9.682 -23.130 1.00 86.06 286 PHE A C 1
ATOM 2223 O O . PHE A 1 286 ? 11.097 8.759 -23.185 1.00 86.06 286 PHE A O 1
ATOM 2230 N N . PHE A 1 287 ? 10.430 10.807 -23.832 1.00 89.19 287 PHE A N 1
ATOM 2231 C CA . PHE A 1 287 ? 11.506 11.007 -24.802 1.00 89.19 287 PHE A CA 1
ATOM 2232 C C . PHE A 1 287 ? 12.891 10.797 -24.174 1.00 89.19 287 PHE A C 1
ATOM 2234 O O . PHE A 1 287 ? 13.796 10.226 -24.782 1.00 89.19 287 PHE A O 1
ATOM 2241 N N . ARG A 1 288 ? 13.069 11.217 -22.914 1.00 89.62 288 ARG A N 1
ATOM 2242 C CA . ARG A 1 288 ? 14.312 10.972 -22.177 1.00 89.62 288 ARG A CA 1
ATOM 2243 C C . ARG A 1 288 ? 14.559 9.480 -21.940 1.00 89.62 288 ARG A C 1
ATOM 2245 O O . ARG A 1 288 ? 15.701 9.047 -22.070 1.00 89.62 288 ARG A O 1
ATOM 2252 N N . LEU A 1 289 ? 13.531 8.710 -21.588 1.00 89.25 289 LEU A N 1
ATOM 2253 C CA . LEU A 1 289 ? 13.651 7.263 -21.397 1.00 89.25 289 LEU A CA 1
ATOM 2254 C C . LEU A 1 289 ? 13.938 6.548 -22.727 1.00 89.25 289 LEU A C 1
ATOM 2256 O O . LEU A 1 289 ? 14.851 5.732 -22.777 1.00 89.25 289 LEU A O 1
ATOM 2260 N N . GLU A 1 290 ? 13.243 6.905 -23.808 1.00 90.31 290 GLU A N 1
ATOM 2261 C CA . GLU A 1 290 ? 13.493 6.394 -25.167 1.00 90.31 290 GLU A CA 1
ATOM 2262 C C . GLU A 1 290 ? 14.921 6.679 -25.646 1.00 90.31 290 GLU A C 1
ATOM 2264 O O . GLU A 1 290 ? 15.604 5.798 -26.176 1.00 90.31 290 GLU A O 1
ATOM 2269 N N . SER A 1 291 ? 15.404 7.904 -25.416 1.00 91.06 291 SER A N 1
ATOM 2270 C CA . SER A 1 291 ? 16.777 8.288 -25.740 1.00 91.06 291 SER A CA 1
ATOM 2271 C C . SER A 1 291 ? 17.792 7.457 -24.955 1.00 91.06 291 SER A C 1
ATOM 2273 O O . SER A 1 291 ? 18.793 7.038 -25.533 1.00 91.06 291 SER A O 1
ATOM 2275 N N . LEU A 1 292 ? 17.545 7.200 -23.664 1.00 90.00 292 LEU A N 1
ATOM 2276 C CA . LEU A 1 292 ? 18.411 6.348 -22.842 1.00 90.00 292 LEU A CA 1
ATOM 2277 C C . LEU A 1 292 ? 18.385 4.892 -23.316 1.00 90.00 292 LEU A C 1
ATOM 2279 O O . LEU A 1 292 ? 19.435 4.264 -23.391 1.00 90.00 292 LEU A O 1
ATOM 2283 N N . LEU A 1 293 ? 17.213 4.355 -23.659 1.00 91.19 293 LEU A N 1
ATOM 2284 C CA . LEU A 1 293 ? 17.088 3.005 -24.213 1.00 91.19 293 LEU A CA 1
ATOM 2285 C C . LEU A 1 293 ? 17.881 2.869 -25.514 1.00 91.19 293 LEU A C 1
ATOM 2287 O O . LEU A 1 293 ? 18.636 1.915 -25.675 1.00 91.19 293 LEU A O 1
ATOM 2291 N N . SER A 1 294 ? 17.758 3.849 -26.410 1.00 91.56 294 SER A N 1
ATOM 2292 C CA . SER A 1 294 ? 18.492 3.879 -27.679 1.00 91.56 294 SER A CA 1
ATOM 2293 C C . SER A 1 294 ? 20.007 3.915 -27.463 1.00 91.56 294 SER A C 1
ATOM 2295 O O . SER A 1 294 ? 20.740 3.183 -28.125 1.00 91.56 294 SER A O 1
ATOM 2297 N N . GLU A 1 295 ? 20.482 4.725 -26.510 1.00 91.31 295 GLU A N 1
ATOM 2298 C CA . GLU A 1 295 ? 21.897 4.779 -26.123 1.00 91.31 295 GLU A CA 1
ATOM 2299 C C . GLU A 1 295 ? 22.383 3.420 -25.594 1.00 91.31 295 GLU A C 1
ATOM 2301 O O . GLU A 1 295 ? 23.413 2.913 -26.037 1.00 91.31 295 GLU A O 1
ATOM 2306 N N . TRP A 1 296 ? 21.622 2.781 -24.701 1.00 90.38 296 TRP A N 1
ATOM 2307 C CA . TRP A 1 296 ? 21.991 1.476 -24.148 1.00 90.38 296 TRP A CA 1
ATOM 2308 C C . TRP A 1 296 ? 21.981 0.349 -25.185 1.00 90.38 296 TRP A C 1
ATOM 2310 O O . TRP A 1 296 ? 22.863 -0.507 -25.132 1.00 90.38 296 TRP A O 1
ATOM 2320 N N . HIS A 1 297 ? 21.059 0.360 -26.154 1.00 90.56 297 HIS A N 1
ATOM 2321 C CA . HIS A 1 297 ? 21.078 -0.590 -27.277 1.00 90.56 297 HIS A CA 1
ATOM 2322 C C . HIS A 1 297 ? 22.323 -0.435 -28.142 1.00 90.56 297 HIS A C 1
ATOM 2324 O O . HIS A 1 297 ? 22.963 -1.431 -28.468 1.00 90.56 297 HIS A O 1
ATOM 2330 N N . GLN A 1 298 ? 22.723 0.802 -28.453 1.00 91.81 298 GLN A N 1
ATOM 2331 C CA . GLN A 1 298 ? 23.961 1.048 -29.199 1.00 91.81 298 GLN A CA 1
ATOM 2332 C C . GLN A 1 298 ? 25.180 0.487 -28.457 1.00 91.81 298 GLN A C 1
ATOM 2334 O O . GLN A 1 298 ? 26.034 -0.153 -29.072 1.00 91.81 298 GLN A O 1
ATOM 2339 N N . ILE A 1 299 ? 25.246 0.671 -27.133 1.00 87.81 299 ILE A N 1
ATOM 2340 C CA . ILE A 1 299 ? 26.329 0.115 -26.310 1.00 87.81 299 ILE A CA 1
ATOM 2341 C C . ILE A 1 299 ? 26.284 -1.427 -26.307 1.00 87.81 299 ILE A C 1
ATOM 2343 O O . ILE A 1 299 ? 27.329 -2.058 -26.481 1.00 87.81 299 ILE A O 1
ATOM 2347 N N . ASP A 1 300 ? 25.104 -2.043 -26.160 1.00 86.94 300 ASP A N 1
ATOM 2348 C CA . ASP A 1 300 ? 24.934 -3.509 -26.191 1.00 86.94 300 ASP A CA 1
ATOM 2349 C C . ASP A 1 300 ? 25.339 -4.108 -27.554 1.00 86.94 300 ASP A C 1
ATOM 2351 O O . ASP A 1 300 ? 26.000 -5.147 -27.616 1.00 86.94 300 ASP A O 1
ATOM 2355 N N . ASP A 1 301 ? 25.022 -3.441 -28.664 1.00 89.25 301 ASP A N 1
ATOM 2356 C CA . ASP A 1 301 ? 25.379 -3.905 -30.010 1.00 89.25 301 ASP A CA 1
ATOM 2357 C C . ASP A 1 301 ? 26.872 -3.743 -30.320 1.00 89.25 301 ASP A C 1
ATOM 2359 O O . ASP A 1 301 ? 27.500 -4.644 -30.900 1.00 89.25 301 ASP A O 1
ATOM 2363 N N . MET A 1 302 ? 27.483 -2.643 -29.867 1.00 87.88 302 MET A N 1
ATOM 2364 C CA . MET A 1 302 ? 28.939 -2.481 -29.893 1.00 87.88 302 MET A CA 1
ATOM 2365 C C . MET A 1 302 ? 29.627 -3.599 -29.100 1.00 87.88 302 MET A C 1
ATOM 2367 O O . MET A 1 302 ? 30.626 -4.162 -29.564 1.00 87.88 302 MET A O 1
ATOM 2371 N N . TYR A 1 303 ? 29.070 -3.966 -27.942 1.00 80.44 303 TYR A N 1
ATOM 2372 C CA . TYR A 1 303 ? 29.586 -5.048 -27.111 1.00 80.44 303 TYR A CA 1
ATOM 2373 C C . TYR A 1 303 ? 29.537 -6.405 -27.824 1.00 80.44 303 TYR A C 1
ATOM 2375 O O . TYR A 1 303 ? 30.587 -7.036 -27.984 1.00 80.44 303 TYR A O 1
ATOM 2383 N N . LYS A 1 304 ? 28.371 -6.814 -28.344 1.00 84.31 304 LYS A N 1
ATOM 2384 C CA . LYS A 1 304 ? 28.207 -8.075 -29.100 1.00 84.31 304 LYS A CA 1
ATOM 2385 C C . LYS A 1 304 ? 29.189 -8.182 -30.267 1.00 84.31 304 LYS A C 1
ATOM 2387 O O . LYS A 1 304 ? 29.788 -9.232 -30.494 1.00 84.31 304 LYS A O 1
ATOM 2392 N N . THR A 1 305 ? 29.389 -7.078 -30.988 1.00 85.94 305 THR A N 1
ATOM 2393 C CA . THR A 1 305 ? 30.312 -7.021 -32.130 1.00 85.94 305 THR A CA 1
ATOM 2394 C C . THR A 1 305 ? 31.771 -7.196 -31.689 1.00 85.94 305 THR A C 1
ATOM 2396 O O . THR A 1 305 ? 32.562 -7.845 -32.380 1.00 85.94 305 THR A O 1
ATOM 2399 N N . SER A 1 306 ? 32.142 -6.648 -30.526 1.00 80.44 306 SER A N 1
ATOM 2400 C CA . SER A 1 306 ? 33.495 -6.761 -29.968 1.00 80.44 306 SER A CA 1
ATOM 2401 C C . SER A 1 306 ? 33.818 -8.170 -29.449 1.00 80.44 306 SER A C 1
ATOM 2403 O O . SER A 1 306 ? 34.892 -8.694 -29.752 1.00 80.44 306 SER A O 1
ATOM 2405 N N . GLU A 1 307 ? 32.884 -8.825 -28.750 1.00 76.25 307 GLU A N 1
ATOM 2406 C CA . GLU A 1 307 ? 33.047 -10.210 -28.285 1.00 76.25 307 GLU A CA 1
ATOM 2407 C C . GLU A 1 307 ? 33.164 -11.187 -29.451 1.00 76.25 307 GLU A C 1
ATOM 2409 O O . GLU A 1 307 ? 34.011 -12.081 -29.423 1.00 76.25 307 GLU A O 1
ATOM 2414 N N . TYR A 1 308 ? 32.363 -10.991 -30.502 1.00 72.62 308 TYR A N 1
ATOM 2415 C CA . TYR A 1 308 ? 32.440 -11.813 -31.705 1.00 72.62 308 TYR A CA 1
ATOM 2416 C C . TYR A 1 308 ? 33.850 -11.777 -32.321 1.00 72.62 308 TYR A C 1
ATOM 2418 O O . TYR A 1 308 ? 34.418 -12.825 -32.631 1.00 72.62 308 TYR A O 1
ATOM 2426 N N . ARG A 1 309 ? 34.474 -10.590 -32.403 1.00 71.62 309 ARG A N 1
ATOM 2427 C CA . ARG A 1 309 ? 35.860 -10.431 -32.892 1.00 71.62 309 ARG A CA 1
ATOM 2428 C C . ARG A 1 309 ? 36.911 -11.035 -31.955 1.00 71.62 309 ARG A C 1
ATOM 2430 O O . ARG A 1 309 ? 37.917 -11.575 -32.417 1.00 71.62 309 ARG A O 1
ATOM 2437 N N . ALA A 1 310 ? 36.704 -10.944 -30.642 1.00 70.38 310 ALA A N 1
ATOM 2438 C CA . ALA A 1 310 ? 37.625 -11.511 -29.657 1.00 70.38 310 ALA A CA 1
ATOM 2439 C C . ALA A 1 310 ? 37.566 -13.048 -29.624 1.00 70.38 310 ALA A C 1
ATOM 2441 O O . ALA A 1 310 ? 38.588 -13.703 -29.432 1.00 70.38 310 ALA A O 1
ATOM 2442 N N . ASN A 1 311 ? 36.390 -13.637 -29.845 1.00 68.81 311 ASN A N 1
ATOM 2443 C CA . ASN A 1 311 ? 36.220 -15.088 -29.885 1.00 68.81 311 ASN A CA 1
ATOM 2444 C C . ASN A 1 311 ? 36.660 -15.686 -31.228 1.00 68.81 311 ASN A C 1
ATOM 2446 O O . ASN A 1 311 ? 37.235 -16.775 -31.236 1.00 68.81 311 ASN A O 1
ATOM 2450 N N . SER A 1 312 ? 36.505 -14.964 -32.346 1.00 67.50 312 SER A N 1
ATOM 2451 C CA . SER A 1 312 ? 37.009 -15.418 -33.652 1.00 67.50 312 SER A CA 1
ATOM 2452 C C . SER A 1 312 ? 38.539 -15.507 -33.710 1.00 67.50 312 SER A C 1
ATOM 2454 O O . SER A 1 312 ? 39.080 -16.261 -34.512 1.00 67.50 312 SER A O 1
ATOM 2456 N N . THR A 1 313 ? 39.250 -14.767 -32.853 1.00 64.31 313 THR A N 1
ATOM 2457 C CA . THR A 1 313 ? 40.721 -14.792 -32.748 1.00 64.31 313 THR A CA 1
ATOM 2458 C C . THR A 1 313 ? 41.252 -15.790 -31.711 1.00 64.31 313 THR A C 1
ATOM 2460 O O . THR A 1 313 ? 42.461 -16.000 -31.634 1.00 64.31 313 THR A O 1
ATOM 2463 N N . ARG A 1 314 ? 40.384 -16.436 -30.915 1.00 58.25 314 ARG A N 1
ATOM 2464 C CA . ARG A 1 314 ? 40.774 -17.226 -29.728 1.00 58.25 314 ARG A CA 1
ATOM 2465 C C . ARG A 1 314 ? 40.396 -18.709 -29.798 1.00 58.25 314 ARG A C 1
ATOM 2467 O O . ARG A 1 314 ? 40.261 -19.356 -28.760 1.00 58.25 314 ARG A O 1
ATOM 2474 N N . THR A 1 315 ? 40.286 -19.263 -31.003 1.00 52.84 315 THR A N 1
ATOM 2475 C CA . THR A 1 315 ? 39.891 -20.648 -31.343 1.00 52.84 315 THR A CA 1
ATOM 2476 C C . THR A 1 315 ? 40.831 -21.772 -30.845 1.00 52.84 315 THR A C 1
ATOM 2478 O O . THR A 1 315 ? 40.883 -22.839 -31.442 1.00 52.84 315 THR A O 1
ATOM 2481 N N . GLY A 1 316 ? 41.545 -21.600 -29.724 1.00 54.84 316 GLY A N 1
ATOM 2482 C CA . GLY A 1 316 ? 42.515 -22.583 -29.209 1.00 54.84 316 GLY A CA 1
ATOM 2483 C C . GLY A 1 316 ? 42.434 -22.946 -27.720 1.00 54.84 316 GLY A C 1
ATOM 2484 O O . GLY A 1 316 ? 43.306 -23.668 -27.246 1.00 54.84 316 GLY A O 1
ATOM 2485 N N . ARG A 1 317 ? 41.455 -22.466 -26.937 1.00 54.47 317 ARG A N 1
ATOM 2486 C CA . ARG A 1 317 ? 41.368 -22.803 -25.497 1.00 54.47 317 ARG A CA 1
ATOM 2487 C C . ARG A 1 317 ? 39.932 -23.065 -25.041 1.00 54.47 317 ARG A C 1
ATOM 2489 O O . ARG A 1 317 ? 39.140 -22.140 -24.898 1.00 54.47 317 ARG A O 1
ATOM 2496 N N . THR A 1 318 ? 39.631 -24.329 -24.762 1.00 51.94 318 THR A N 1
ATOM 2497 C CA . THR A 1 318 ? 38.391 -24.812 -24.143 1.00 51.94 318 THR A CA 1
ATOM 2498 C C . THR A 1 318 ? 38.253 -24.267 -22.718 1.00 51.94 318 THR A C 1
ATOM 2500 O O . THR A 1 318 ? 38.935 -24.732 -21.805 1.00 51.94 318 THR A O 1
ATOM 2503 N N . ARG A 1 319 ? 37.383 -23.272 -22.513 1.00 50.78 319 ARG A N 1
ATOM 2504 C CA . ARG A 1 319 ? 36.873 -22.924 -21.176 1.00 50.78 319 ARG A CA 1
ATOM 2505 C C . ARG A 1 319 ? 35.634 -23.759 -20.874 1.00 50.78 319 ARG A C 1
ATOM 2507 O O . ARG A 1 319 ? 34.834 -24.017 -21.770 1.00 50.78 319 ARG A O 1
ATOM 2514 N N . SER A 1 320 ? 35.509 -24.182 -19.618 1.00 50.78 320 SER A N 1
ATOM 2515 C CA . SER A 1 320 ? 34.370 -24.959 -19.136 1.00 50.78 320 SER A CA 1
ATOM 2516 C C . SER A 1 320 ? 33.081 -24.132 -19.251 1.00 50.78 320 SER A C 1
ATOM 2518 O O . SER A 1 320 ? 33.064 -22.932 -18.978 1.00 50.78 320 SER A O 1
ATOM 2520 N N . PHE A 1 321 ? 32.002 -24.776 -19.693 1.00 45.75 321 PHE A N 1
ATOM 2521 C CA . PHE A 1 321 ? 30.698 -24.156 -19.953 1.00 45.75 321 PHE A CA 1
ATOM 2522 C C . PHE A 1 321 ? 30.027 -23.614 -18.671 1.00 45.75 321 PHE A C 1
ATOM 2524 O O . PHE A 1 321 ? 29.219 -22.689 -18.734 1.00 45.75 321 PHE A O 1
ATOM 2531 N N . ALA A 1 322 ? 30.400 -24.151 -17.504 1.00 46.66 322 ALA A N 1
ATOM 2532 C CA . ALA A 1 322 ? 29.846 -23.773 -16.204 1.00 46.66 322 ALA A CA 1
ATOM 2533 C C . ALA A 1 322 ? 30.321 -22.384 -15.732 1.00 46.66 322 ALA A C 1
ATOM 2535 O O . ALA A 1 322 ? 29.532 -21.617 -15.182 1.00 46.66 322 ALA A O 1
ATOM 2536 N N . ASP A 1 323 ? 31.570 -22.009 -16.032 1.00 48.12 323 ASP A N 1
ATOM 2537 C CA . ASP A 1 323 ? 32.132 -20.705 -15.641 1.00 48.12 323 ASP A CA 1
ATOM 2538 C C . ASP A 1 323 ? 31.514 -19.535 -16.433 1.00 48.12 323 ASP A C 1
ATOM 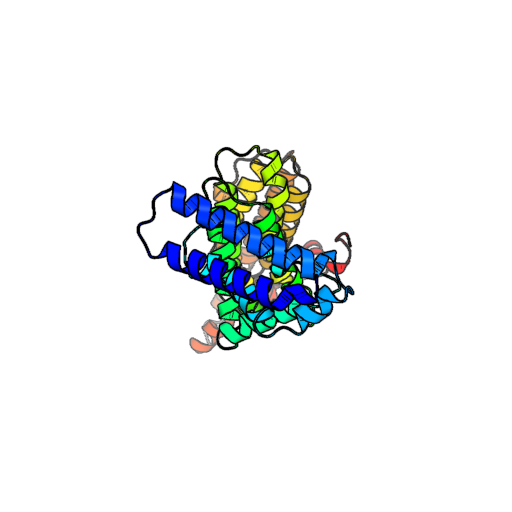2540 O O . ASP A 1 323 ? 31.506 -18.391 -15.977 1.00 48.12 323 ASP A O 1
ATOM 2544 N N . ALA A 1 324 ? 30.963 -19.811 -17.621 1.00 49.81 324 ALA A N 1
ATOM 2545 C CA . ALA A 1 324 ? 30.323 -18.808 -18.471 1.00 49.81 324 ALA A CA 1
ATOM 2546 C C . ALA A 1 324 ? 28.895 -18.451 -18.010 1.00 49.81 324 ALA A C 1
ATOM 2548 O O . ALA A 1 324 ? 28.471 -17.305 -18.156 1.00 49.81 324 ALA A O 1
ATOM 2549 N N . GLN A 1 325 ? 28.156 -19.400 -17.423 1.00 40.38 325 GLN A N 1
ATOM 2550 C CA . GLN A 1 325 ? 26.769 -19.171 -16.996 1.00 40.38 325 GLN A CA 1
ATOM 2551 C C . GLN A 1 325 ? 26.669 -18.380 -15.682 1.00 40.38 325 GLN A C 1
ATOM 2553 O O . GLN A 1 325 ? 25.794 -17.523 -15.560 1.00 40.38 325 GLN A O 1
ATOM 2558 N N . GLY A 1 326 ? 27.596 -18.581 -14.737 1.00 46.75 326 GLY A N 1
ATOM 2559 C CA . GLY A 1 326 ? 27.633 -17.816 -13.481 1.00 46.75 326 GLY A CA 1
ATOM 2560 C C . GLY A 1 326 ? 27.936 -16.323 -13.677 1.00 46.75 326 GLY A C 1
ATOM 2561 O O . GLY A 1 326 ? 27.335 -15.477 -13.020 1.00 46.75 326 GLY A O 1
ATOM 2562 N N . ALA A 1 327 ? 28.800 -15.978 -14.639 1.00 49.44 327 ALA A N 1
ATOM 2563 C CA . ALA A 1 327 ? 29.120 -14.587 -14.980 1.00 49.44 327 ALA A CA 1
ATOM 2564 C C . ALA A 1 327 ? 28.013 -13.882 -15.797 1.00 49.44 327 ALA A C 1
ATOM 2566 O O . ALA A 1 327 ? 27.944 -12.654 -15.819 1.00 49.44 327 ALA A O 1
ATOM 2567 N N . SER A 1 328 ? 27.131 -14.645 -16.455 1.00 48.84 328 SER A N 1
ATOM 2568 C CA . SER A 1 328 ? 26.066 -14.123 -17.324 1.00 48.84 328 SER A CA 1
ATOM 2569 C C . SER A 1 328 ? 24.869 -13.551 -16.560 1.00 48.84 328 SER A C 1
ATOM 2571 O O . SER A 1 328 ? 24.168 -12.695 -17.096 1.00 48.84 328 SER A O 1
ATOM 2573 N N . LEU A 1 329 ? 24.591 -14.021 -15.342 1.00 41.72 329 LEU A N 1
ATOM 2574 C C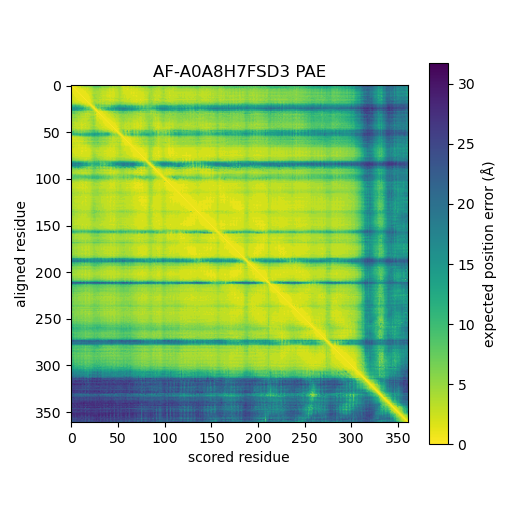A . LEU A 1 329 ? 23.391 -13.606 -14.599 1.00 41.72 329 LEU A CA 1
ATOM 2575 C C . LEU A 1 329 ? 23.491 -12.162 -14.076 1.00 41.72 329 LEU A C 1
ATOM 2577 O O . LEU A 1 329 ? 22.475 -11.469 -14.004 1.00 41.72 329 LEU A O 1
ATOM 2581 N N . CYS A 1 330 ? 24.715 -11.686 -13.832 1.00 50.94 330 CYS A N 1
ATOM 2582 C CA . CYS A 1 330 ? 25.030 -10.320 -13.404 1.00 50.94 330 CYS A CA 1
ATOM 2583 C C . CYS A 1 330 ? 25.888 -9.556 -14.428 1.00 50.94 330 CYS A C 1
ATOM 2585 O O . CYS A 1 330 ? 26.587 -8.615 -14.054 1.00 50.94 330 CYS A O 1
ATOM 2587 N N . SER A 1 331 ? 25.880 -9.940 -15.712 1.00 56.72 331 SER A N 1
ATOM 2588 C CA . SER A 1 331 ? 26.653 -9.214 -16.724 1.00 56.72 331 SER A CA 1
ATOM 2589 C C . SER A 1 331 ? 26.066 -7.812 -16.909 1.00 56.72 331 SER A C 1
ATOM 2591 O O . SER A 1 331 ? 24.974 -7.648 -17.467 1.00 56.72 331 SER A O 1
ATOM 2593 N N . THR A 1 332 ? 26.772 -6.794 -16.425 1.00 56.41 332 THR A N 1
ATOM 2594 C CA . THR A 1 332 ? 26.444 -5.405 -16.737 1.00 56.41 332 THR A CA 1
ATOM 2595 C C . THR A 1 332 ? 26.879 -5.103 -18.170 1.00 56.41 332 THR A C 1
ATOM 2597 O O . THR A 1 332 ? 27.922 -5.571 -18.627 1.00 56.41 332 THR A O 1
ATOM 2600 N N . VAL A 1 333 ? 26.119 -4.271 -18.881 1.00 56.62 333 VAL A N 1
ATOM 2601 C CA . VAL A 1 333 ? 26.521 -3.739 -20.196 1.00 56.62 333 VAL A CA 1
ATOM 2602 C C . VAL A 1 333 ? 27.793 -2.864 -20.065 1.00 56.62 333 VAL A C 1
ATOM 2604 O O . VAL A 1 333 ? 28.480 -2.592 -21.046 1.00 56.62 333 VAL A O 1
ATOM 2607 N N . ALA A 1 334 ? 28.158 -2.449 -18.841 1.00 49.59 334 ALA A N 1
ATOM 2608 C CA . ALA A 1 334 ? 29.194 -1.453 -18.558 1.00 49.59 334 ALA A CA 1
ATOM 2609 C C . ALA A 1 334 ? 30.562 -1.993 -18.074 1.00 49.59 334 ALA A C 1
ATOM 2611 O O . ALA A 1 334 ? 31.575 -1.308 -18.260 1.00 49.59 334 ALA A O 1
ATOM 2612 N N . ASP A 1 335 ? 30.641 -3.182 -17.464 1.00 49.25 335 ASP A N 1
ATOM 2613 C CA . ASP A 1 335 ? 31.897 -3.735 -16.916 1.00 49.25 335 ASP A CA 1
ATOM 2614 C C . ASP A 1 335 ? 33.044 -3.901 -17.935 1.00 49.25 335 ASP A C 1
ATOM 2616 O O . ASP A 1 335 ? 34.193 -3.589 -17.598 1.00 49.25 335 ASP A O 1
ATOM 2620 N N . PRO A 1 336 ? 32.802 -4.327 -19.187 1.00 48.22 336 PRO A N 1
ATOM 2621 C CA . PRO A 1 336 ? 33.869 -4.449 -20.177 1.00 48.22 336 PRO A CA 1
ATOM 2622 C C . PRO A 1 336 ? 34.244 -3.112 -20.837 1.00 48.22 336 PRO A C 1
ATOM 2624 O O . PRO A 1 336 ? 35.418 -2.913 -21.152 1.00 48.22 336 PRO A O 1
ATOM 2627 N N . VAL A 1 337 ? 33.310 -2.156 -20.961 1.00 44.50 337 VAL A N 1
ATOM 2628 C CA . VAL A 1 337 ? 33.567 -0.814 -21.535 1.00 44.50 337 VAL A CA 1
ATOM 2629 C C . VAL A 1 337 ? 34.626 -0.066 -20.722 1.00 44.50 337 VAL A C 1
ATOM 2631 O O . VAL A 1 337 ? 35.531 0.550 -21.279 1.00 44.50 337 VAL A O 1
ATOM 2634 N N . LYS A 1 338 ? 34.598 -0.219 -19.391 1.00 46.97 338 LYS A N 1
ATOM 2635 C CA . LYS A 1 338 ? 35.592 0.341 -18.457 1.00 46.97 338 LYS A CA 1
ATOM 2636 C C . LYS A 1 338 ? 37.043 -0.044 -18.794 1.00 46.97 338 LYS A C 1
ATOM 2638 O O . LYS A 1 338 ? 37.947 0.712 -18.449 1.00 46.97 338 LYS A O 1
ATOM 2643 N N . LYS A 1 339 ? 37.267 -1.202 -19.431 1.00 49.88 339 LYS A N 1
ATOM 2644 C CA . LYS A 1 339 ? 38.605 -1.725 -19.755 1.00 49.88 339 LYS A CA 1
ATOM 2645 C C . LYS A 1 339 ? 39.089 -1.374 -21.162 1.00 49.88 339 LYS A C 1
ATOM 2647 O O . LYS A 1 339 ? 40.295 -1.418 -21.382 1.00 49.88 339 LYS A O 1
ATOM 2652 N N . SER A 1 340 ? 38.199 -1.051 -22.098 1.00 44.16 340 SER A N 1
ATOM 2653 C CA . SER A 1 340 ? 38.561 -0.903 -23.514 1.00 44.16 340 SER A CA 1
ATOM 2654 C C . SER A 1 340 ? 38.381 0.508 -24.071 1.00 44.16 340 SER A C 1
ATOM 2656 O O . SER A 1 340 ? 39.114 0.883 -24.982 1.00 44.16 340 SER A O 1
ATOM 2658 N N . ILE A 1 341 ? 37.412 1.289 -23.584 1.00 46.00 341 ILE A N 1
ATOM 2659 C CA . ILE A 1 341 ? 37.020 2.559 -24.209 1.00 46.00 341 ILE A CA 1
ATOM 2660 C C . ILE A 1 341 ? 36.507 3.480 -23.096 1.00 46.00 341 ILE A C 1
ATOM 2662 O O . ILE A 1 341 ? 35.507 3.180 -22.452 1.00 46.00 341 ILE A O 1
ATOM 2666 N N . GLY A 1 342 ? 37.207 4.581 -22.808 1.00 45.06 342 GLY A N 1
ATOM 2667 C CA . GLY A 1 342 ? 36.801 5.535 -21.768 1.00 45.06 342 GLY A CA 1
ATOM 2668 C C . GLY A 1 342 ? 35.312 5.906 -21.860 1.00 45.06 342 GLY A C 1
ATOM 2669 O O . GLY A 1 342 ? 34.768 6.052 -22.950 1.00 45.06 342 GLY A O 1
ATOM 2670 N N . TRP A 1 343 ? 34.643 6.022 -20.710 1.00 42.84 343 TRP A N 1
ATOM 2671 C CA . TRP A 1 343 ? 33.197 6.260 -20.652 1.00 42.84 343 TRP A CA 1
ATOM 2672 C C . TRP A 1 343 ? 32.802 7.551 -21.380 1.00 42.84 343 TRP A C 1
ATOM 2674 O O . TRP A 1 343 ? 33.483 8.565 -21.195 1.00 42.84 343 TRP A O 1
ATOM 2684 N N . PRO A 1 344 ? 31.660 7.580 -22.091 1.00 48.25 344 PRO A N 1
ATOM 2685 C CA . PRO A 1 344 ? 31.071 8.838 -22.519 1.00 48.25 344 PRO A CA 1
ATOM 2686 C C . PRO A 1 344 ? 30.795 9.704 -21.283 1.00 48.25 344 PRO A C 1
ATOM 2688 O O . PRO A 1 344 ? 30.177 9.254 -20.313 1.00 48.25 344 PRO A O 1
ATOM 2691 N N . THR A 1 345 ? 31.241 10.962 -21.304 1.00 45.81 345 THR A N 1
ATOM 2692 C CA . THR A 1 345 ? 31.168 11.902 -20.170 1.00 45.81 345 THR A CA 1
ATOM 2693 C C . THR A 1 345 ? 29.748 12.042 -19.598 1.00 45.81 345 THR A C 1
ATOM 2695 O O . THR A 1 345 ? 29.590 12.280 -18.404 1.00 45.81 345 THR A O 1
ATOM 2698 N N . ARG A 1 346 ? 28.705 11.817 -20.413 1.00 42.03 346 ARG A N 1
ATOM 2699 C CA . ARG A 1 346 ? 27.289 11.855 -20.001 1.00 42.03 346 ARG A CA 1
ATOM 2700 C C . ARG A 1 346 ? 26.861 10.687 -19.100 1.00 42.03 346 ARG A C 1
ATOM 2702 O O . ARG A 1 346 ? 26.080 10.907 -18.179 1.00 42.03 346 ARG A O 1
ATOM 2709 N N . VAL A 1 347 ? 27.407 9.483 -19.286 1.00 41.25 347 VAL A N 1
ATOM 2710 C CA . VAL A 1 347 ? 27.029 8.297 -18.489 1.00 41.25 347 VAL A CA 1
ATOM 2711 C C . VAL A 1 347 ? 27.632 8.369 -17.077 1.00 41.25 347 VAL A C 1
ATOM 2713 O O . VAL A 1 347 ? 26.987 7.987 -16.102 1.00 41.25 347 VAL A O 1
ATOM 2716 N N . ARG A 1 348 ? 28.825 8.969 -16.924 1.00 39.75 348 ARG A N 1
ATOM 2717 C CA . ARG A 1 348 ? 29.407 9.263 -15.595 1.00 39.75 348 ARG A CA 1
ATOM 2718 C C . ARG A 1 348 ? 28.521 10.188 -14.756 1.00 39.75 348 ARG A C 1
ATOM 2720 O O . ARG A 1 348 ? 28.389 9.972 -13.556 1.00 39.75 348 ARG A O 1
ATOM 2727 N N . VAL A 1 349 ? 27.885 11.182 -15.379 1.00 40.28 349 VAL A N 1
ATOM 2728 C CA . VAL A 1 349 ? 27.007 12.142 -14.683 1.00 40.28 349 VAL A CA 1
ATOM 2729 C C . VAL A 1 349 ? 25.740 11.465 -14.139 1.00 40.28 349 VAL A C 1
ATOM 2731 O O . VAL A 1 349 ? 25.268 11.829 -13.066 1.00 40.28 349 VAL A O 1
ATOM 2734 N N . LEU A 1 350 ? 25.215 10.441 -14.822 1.00 39.41 350 LEU A N 1
ATOM 2735 C CA . LEU A 1 350 ? 24.010 9.713 -14.396 1.00 39.41 350 LEU A CA 1
ATOM 2736 C C . LEU A 1 350 ? 24.249 8.754 -13.219 1.00 39.41 350 LEU A C 1
ATOM 2738 O O . LEU A 1 350 ? 23.348 8.574 -12.399 1.00 39.41 350 LEU A O 1
ATOM 2742 N N . ILE A 1 351 ? 25.448 8.174 -13.106 1.00 40.34 351 ILE A N 1
ATOM 2743 C CA . ILE A 1 351 ? 25.805 7.261 -12.005 1.00 40.34 351 ILE A CA 1
ATOM 2744 C C . ILE A 1 351 ? 26.225 8.029 -10.743 1.00 40.34 351 ILE A C 1
ATOM 2746 O O . ILE A 1 351 ? 25.953 7.577 -9.637 1.00 40.34 351 ILE A O 1
ATOM 2750 N N . CYS A 1 352 ? 26.830 9.212 -10.887 1.00 33.72 352 CYS A N 1
ATOM 2751 C CA . CYS A 1 352 ? 27.322 10.010 -9.756 1.00 33.72 352 CYS A CA 1
ATOM 2752 C C . CYS A 1 352 ? 26.298 10.997 -9.160 1.00 33.72 352 CYS A C 1
ATOM 2754 O O . CYS A 1 352 ? 26.631 11.710 -8.215 1.00 33.72 352 CYS A O 1
ATOM 2756 N N . ALA A 1 353 ? 25.072 11.071 -9.686 1.00 37.25 353 ALA A N 1
ATOM 2757 C CA . ALA A 1 353 ? 24.028 11.920 -9.114 1.00 37.25 353 ALA A CA 1
ATOM 2758 C C . ALA A 1 353 ? 23.423 11.264 -7.860 1.00 37.25 353 ALA A C 1
ATOM 2760 O O . ALA A 1 353 ? 22.541 10.402 -7.966 1.00 37.25 353 ALA A O 1
ATOM 2761 N N . ASP A 1 354 ? 23.920 11.693 -6.698 1.00 37.06 354 ASP A N 1
ATOM 2762 C CA . ASP A 1 354 ? 23.403 11.374 -5.367 1.00 37.06 354 ASP A CA 1
ATOM 2763 C C . ASP A 1 354 ? 21.964 11.918 -5.209 1.00 37.06 354 ASP A C 1
ATOM 2765 O O . ASP A 1 354 ? 21.754 13.137 -5.248 1.00 37.06 354 ASP A O 1
ATOM 2769 N N . PRO A 1 355 ? 20.945 11.048 -5.077 1.00 40.91 355 PRO A N 1
ATOM 2770 C CA . PRO A 1 355 ? 19.550 11.465 -4.964 1.00 40.91 355 PRO A CA 1
ATOM 2771 C C . PRO A 1 355 ? 19.218 12.167 -3.635 1.00 40.91 355 PRO A C 1
ATOM 2773 O O . PRO A 1 355 ? 18.111 12.686 -3.502 1.00 40.91 355 PRO A O 1
ATOM 2776 N N . ALA A 1 356 ? 20.141 12.226 -2.666 1.00 40.62 356 ALA A N 1
ATOM 2777 C CA . ALA A 1 356 ? 19.886 12.791 -1.340 1.00 40.62 356 ALA A CA 1
ATOM 2778 C C . ALA A 1 356 ? 19.648 14.318 -1.311 1.00 40.62 356 ALA A C 1
ATOM 2780 O O . ALA A 1 356 ? 19.186 14.840 -0.301 1.00 40.62 356 ALA A O 1
ATOM 2781 N N . LYS A 1 357 ? 19.942 15.060 -2.392 1.00 38.88 357 LYS A N 1
ATOM 2782 C CA . LYS A 1 357 ? 19.937 16.540 -2.372 1.00 38.88 357 LYS A CA 1
ATOM 2783 C C . LYS A 1 357 ? 18.676 17.231 -2.905 1.00 38.88 357 LYS A C 1
ATOM 2785 O O . LYS A 1 357 ? 18.615 18.456 -2.835 1.00 38.88 357 LYS A O 1
ATOM 2790 N N . HIS A 1 358 ? 17.692 16.504 -3.439 1.00 38.62 358 HIS A N 1
ATOM 2791 C CA . HIS A 1 358 ? 16.614 17.130 -4.228 1.00 38.62 358 HIS A CA 1
ATOM 2792 C C . HIS A 1 358 ? 15.180 16.691 -3.905 1.00 38.62 358 HIS A C 1
ATOM 2794 O O . HIS A 1 358 ? 14.295 16.913 -4.725 1.00 38.62 358 HIS A O 1
ATOM 2800 N N . LEU A 1 359 ? 14.911 16.127 -2.725 1.00 40.66 359 LEU A N 1
ATOM 2801 C CA . LEU A 1 359 ? 13.527 15.944 -2.276 1.00 40.66 359 LEU A CA 1
ATOM 2802 C C . LEU A 1 359 ? 13.139 16.980 -1.214 1.00 40.66 359 LEU A C 1
ATOM 2804 O O . LEU A 1 359 ? 13.983 17.323 -0.381 1.00 40.66 359 LEU A O 1
ATOM 2808 N N . PRO A 1 360 ? 11.889 17.481 -1.238 1.00 34.81 360 PRO A N 1
ATOM 2809 C CA . PRO A 1 360 ? 11.363 18.297 -0.153 1.00 34.81 360 PRO A CA 1
ATOM 2810 C C . PRO A 1 360 ? 11.363 17.485 1.151 1.00 34.81 360 PRO A C 1
ATOM 2812 O O . PRO A 1 360 ? 11.088 16.284 1.132 1.00 34.81 360 PRO A O 1
ATOM 2815 N N . LYS A 1 361 ? 11.747 18.147 2.246 1.00 35.78 361 LYS A N 1
ATOM 2816 C CA . LYS A 1 361 ? 11.636 17.617 3.610 1.00 35.78 361 LYS A CA 1
ATOM 2817 C C . LYS A 1 361 ? 10.186 17.522 4.048 1.00 35.78 361 LYS A C 1
ATOM 2819 O O . LYS A 1 361 ? 9.412 18.412 3.626 1.00 35.78 361 LYS A O 1
#

pLDDT: mean 81.97, std 16.24, range [33.72, 97.56]

Secondary structure (DSSP, 8-state):
-GGGHHHHHHHHHHHHHHHHHHTTS---HHHHHHHHHHHHHHHHHHHIIIIITTTSHHHHHHHHSTTHHHHHHHHHHHHHHS----STTGGGGGGS--TTSHHHHHHHHHHHHTTT-HHHHHHHHHHHHHHHHTSSS--HHHHHHHHHHHHHHHH-TT-TTHHHHHH-TTHHHHHHHHHHHHHT--SS-HHHHHHHHHHHHHHHHHHHHH---HHHHHHHHTSSHHHHHHHHHHHTTT-HHHHHHHHHHHHHHHHHTTBHHHHHHHHHHHHTT----TTSHHHHHHHHHHHHHHHHHHHHHHHHHHHHHHHHT-TT----HHHHHHHHTT-BSSTTHHHHSPPPHHHHHHHS--GGGSS--

Nearest PDB structures (foldseek):
  6q84-assembly2_D  TM=3.319E-01  e=1.692E+00  Saccharomyces cerevisiae S288C

Radius of gyration: 25.57 Å; Cα contacts (8 Å, |Δi|>4): 329; chains: 1; bounding box: 73×44×71 Å

Solvent-accessible surface area (backbone atoms only — not comparable to full-atom values): 20547 Å² total; per-residue (Å²): 109,66,90,49,39,71,60,53,52,51,50,51,51,53,52,47,54,52,44,68,53,46,77,78,49,98,62,53,72,68,55,49,52,50,37,18,54,53,49,50,49,49,47,52,52,57,43,48,43,59,60,80,33,64,87,38,76,52,28,53,53,50,77,68,38,86,61,48,54,55,48,52,24,50,58,49,45,41,55,31,68,69,73,58,85,53,49,69,58,60,39,33,65,65,52,46,90,58,97,81,53,52,28,58,58,26,50,51,46,38,22,52,78,42,77,65,29,43,56,56,44,48,53,30,51,54,43,28,49,50,52,38,58,67,40,98,75,50,41,64,68,30,45,50,37,52,49,47,47,53,47,50,24,64,71,41,94,85,31,86,44,24,66,41,65,61,66,42,91,56,46,64,53,52,42,48,50,48,51,52,44,61,74,64,59,75,93,64,60,71,72,70,54,49,76,54,62,28,51,49,46,48,49,53,55,50,48,54,69,72,34,86,47,72,65,58,52,53,50,47,56,74,51,64,52,64,55,50,51,48,53,46,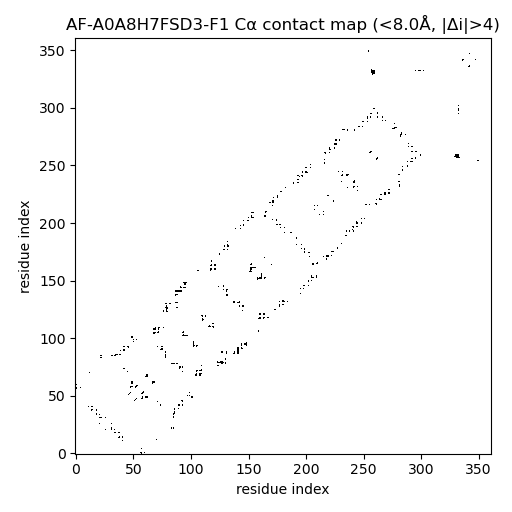38,65,78,39,59,84,39,65,62,41,45,50,40,47,43,52,50,48,52,55,52,57,69,50,39,47,33,56,85,42,38,55,52,51,47,55,48,49,63,79,60,70,87,66,70,59,89,42,76,52,28,44,51,49,52,53,49,53,52,50,50,54,53,49,49,53,52,48,53,55,47,56,56,49,52,52,57,55,52,73,75,49,89,81,69,92,72,66,74,70,70,55,57,68,54,56,80,72,46,49,67,53,69,65,40,74,78,75,49,81,75,60,75,69,60,57,55,65,75,68,60,71,75,88,81,79,69,88,132

Mean predicted aligned error: 8.78 Å

Sequence (361 aa):
MVALWPSIWTWIRTFYDHSSNAGSITADEDELSHCASRYGLIIKFLYVILYDNSGTPLANVLHETDGVIELMGAVWMDPGRRGAVLNDFTSSLLLQKHSSGMPARVLEQVVAVCGGSPEAVLNILIRRIKRNLQQAKPNMTSFEQDTTLIMEQLTEDSAILGQALASHPTFLISIVDLLSLMLDIKGRTTSELAEYMHIPLLIIMLHFRCCIGYDCMAQLASTRIITLVERLLTIYASDERC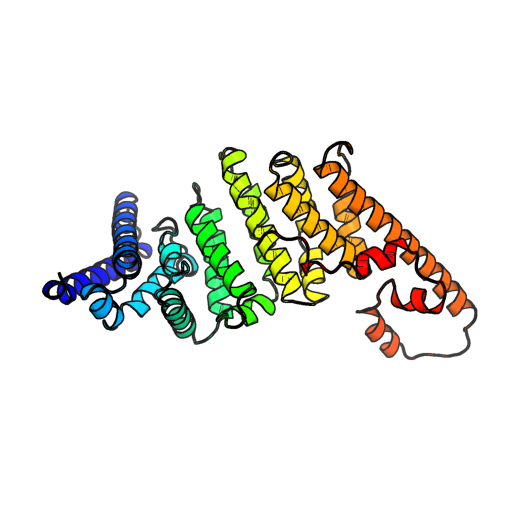VEASGQLHVLIGKNLVYRRFLLPVTGAVLETSARPSNTRAGRIFFRLESLLSEWHQIDDMYKTSEYRANSTRTGRTRSFADAQGASLCSTVADPVKKSIGWPTRVRVLICADPAKHLPK

Foldseek 3Di:
DQVCVVVVVVVLVVLCVVLLCCLVDPDDPVVLQVSQVSLLVSLVVLLCLCAVVPPDPSNVVLVVDPCSLVVLLCSQLSLLPPVDPSYLSSSLSQLADGPNCRNVSSVCSNCVVVVVDLLSVVSSLLSNLLSLLVDLHHDVVSNCSSLVLLLCLLPDPPRSNNVVCLPPQCNLVSLLVSLVSLLPNPDDDLVVSLVCNLSSLSSLVSSCVSHVDPSSLVNNLVHLNLVSLLVQCVSPVVRPSSLVSSLVVLLVLLLVCQQVSSLVSNVVSLVVRPPDDCPGSSNVSSVVSVVSSVVLVVLLVVVVVVVVVVVVVVPPDDDDPVVVVVCNVRDGSCPVCVVPPDDDPVSVVSVPDDPPPDDDD